Protein AF-U6L9A4-F1 (afdb_monomer_lite)

Sequence (216 aa):
MEVDLAAYLLRTFDSKAKQKQQLRVLLFVNTISYVYRLESLLGFSSSNYGLLVSSDVAARGLDFKKVEKVINFQPPRDAETLIHRCGRTARAGQDGEAVCFVGSWEALRWQTLFAAAEVDFSLCCWPLGFSDFCSFKKKEEMKTLFKLAALVEQEQHQGEKQQRTAALLQRLAAAAEIEVENENPREETQEKEIINKFKNKNKLRQLRQMLATFVP

Secondary structure (DSSP, 8-state):
--HHHHHHHHHHHHHH--SS---EEEEE-TTS-HHHHHHHHHHHHT-TTEEEEE-GGGSSS---TT--EEEESS--SSHHHHHHHHTTSS-TT---EEEE---TTTHHHHHHHHHHTT----------STTTGGG---HHHHHHHHHHHHHHHHHHHHHHHHHHHHHHHHHHHHHTT--------TTHHHHHHHHHHHHHHHHHHHHHHHHHHH--

Structure (mmCIF, N/CA/C/O backbone):
data_AF-U6L9A4-F1
#
_entry.id   AF-U6L9A4-F1
#
loop_
_atom_site.group_PDB
_atom_site.id
_atom_site.type_symbol
_atom_site.label_atom_id
_atom_site.label_alt_id
_atom_site.label_comp_id
_atom_site.label_asym_id
_atom_site.label_entity_id
_atom_site.label_seq_id
_atom_site.pdbx_PDB_ins_code
_atom_site.Cartn_x
_atom_site.Cartn_y
_atom_site.Cartn_z
_atom_site.occupancy
_atom_site.B_iso_or_equiv
_atom_site.auth_seq_id
_atom_site.auth_comp_id
_atom_site.auth_asym_id
_atom_site.auth_atom_id
_atom_site.pdbx_PDB_model_num
ATOM 1 N N . MET A 1 1 ? 8.128 10.216 2.397 1.00 50.22 1 MET A N 1
ATOM 2 C CA . MET A 1 1 ? 6.765 10.485 2.894 1.00 50.22 1 MET A CA 1
ATOM 3 C C . MET A 1 1 ? 6.531 9.500 4.017 1.00 50.22 1 MET A C 1
ATOM 5 O O . MET A 1 1 ? 6.841 8.332 3.808 1.00 50.22 1 MET A O 1
ATOM 9 N N . GLU A 1 2 ? 6.112 9.957 5.196 1.00 65.81 2 GLU A N 1
ATOM 10 C CA . GLU A 1 2 ? 5.704 9.031 6.259 1.00 65.81 2 GLU A CA 1
ATOM 11 C C . GLU A 1 2 ? 4.535 8.186 5.745 1.00 65.81 2 GLU A C 1
ATOM 13 O O . GLU A 1 2 ? 3.646 8.684 5.051 1.00 65.81 2 GLU A O 1
ATOM 18 N N . VAL A 1 3 ? 4.601 6.878 5.982 1.00 66.44 3 VAL A N 1
ATOM 19 C CA . VAL A 1 3 ? 3.625 5.920 5.445 1.00 66.44 3 VAL A CA 1
ATOM 20 C C . VAL A 1 3 ? 2.234 6.185 6.024 1.00 66.44 3 VAL A C 1
ATOM 22 O O . VAL A 1 3 ? 1.226 6.037 5.332 1.00 66.44 3 VAL A O 1
ATOM 25 N N . ASP A 1 4 ? 2.200 6.653 7.265 1.00 63.72 4 ASP A N 1
ATOM 26 C CA . ASP A 1 4 ? 0.998 7.038 7.988 1.00 63.72 4 ASP A CA 1
ATOM 27 C C . ASP A 1 4 ? 0.308 8.246 7.339 1.00 63.72 4 ASP A C 1
ATOM 29 O O . ASP A 1 4 ? -0.900 8.208 7.084 1.00 63.72 4 ASP A O 1
ATOM 33 N N . LEU A 1 5 ? 1.081 9.249 6.912 1.00 65.69 5 LEU A N 1
ATOM 34 C CA . LEU A 1 5 ? 0.572 10.368 6.125 1.00 65.69 5 LEU A CA 1
ATOM 35 C C . LEU A 1 5 ? -0.025 9.919 4.783 1.00 65.69 5 LEU A C 1
ATOM 37 O O . LEU A 1 5 ? -1.095 10.389 4.389 1.00 65.69 5 LEU A O 1
ATOM 41 N N . ALA A 1 6 ? 0.653 9.018 4.068 1.00 68.50 6 ALA A N 1
ATOM 42 C CA . ALA A 1 6 ? 0.143 8.494 2.803 1.00 68.50 6 ALA A CA 1
ATOM 43 C C . ALA A 1 6 ? -1.197 7.772 3.016 1.00 68.50 6 ALA A C 1
ATOM 45 O O . ALA A 1 6 ? -2.161 8.017 2.291 1.00 68.50 6 ALA A O 1
ATOM 46 N N . ALA A 1 7 ? -1.291 6.942 4.057 1.00 66.94 7 ALA A N 1
ATOM 47 C CA . ALA A 1 7 ? -2.531 6.265 4.415 1.00 66.94 7 ALA A CA 1
ATOM 48 C C . ALA A 1 7 ? -3.633 7.241 4.848 1.00 66.94 7 ALA A C 1
ATOM 50 O O . ALA A 1 7 ? -4.794 7.041 4.488 1.00 66.94 7 ALA A O 1
ATOM 51 N N . TYR A 1 8 ? -3.295 8.307 5.578 1.00 67.56 8 TYR A N 1
ATOM 52 C CA . TYR A 1 8 ? -4.243 9.355 5.943 1.00 67.56 8 TYR A CA 1
ATOM 53 C C . TYR A 1 8 ? -4.815 10.047 4.703 1.00 67.56 8 TYR A C 1
ATOM 55 O O . TYR A 1 8 ? -6.036 10.135 4.561 1.00 67.56 8 TYR A O 1
ATOM 63 N N . LEU A 1 9 ? -3.951 10.468 3.774 1.00 67.94 9 LEU A N 1
ATOM 64 C CA . LEU A 1 9 ? -4.378 11.097 2.527 1.00 67.94 9 LEU A CA 1
ATOM 65 C C . LEU A 1 9 ? -5.289 10.160 1.731 1.00 67.94 9 LEU A C 1
ATOM 67 O O . LEU A 1 9 ? -6.394 10.557 1.366 1.00 67.94 9 LEU A O 1
ATOM 71 N N . LEU A 1 10 ? -4.893 8.898 1.553 1.00 71.69 10 LEU A N 1
ATOM 72 C CA . LEU A 1 10 ? -5.689 7.897 0.837 1.00 71.69 10 LEU A CA 1
ATOM 73 C C . LEU A 1 10 ? -7.077 7.691 1.467 1.00 71.69 10 LEU A C 1
ATOM 75 O O . LEU A 1 10 ? -8.071 7.663 0.746 1.00 71.69 10 LEU A O 1
ATOM 79 N N . ARG A 1 11 ? -7.174 7.649 2.804 1.00 68.06 11 ARG A N 1
ATOM 80 C CA . ARG A 1 11 ? -8.466 7.584 3.516 1.00 68.06 11 ARG A CA 1
ATOM 81 C C . ARG A 1 11 ? -9.329 8.823 3.274 1.00 68.06 11 ARG A C 1
ATOM 83 O O . ARG A 1 11 ? -10.546 8.712 3.150 1.00 68.06 11 ARG A O 1
ATOM 90 N N . THR A 1 12 ? -8.722 10.010 3.235 1.00 64.19 12 THR A N 1
ATOM 91 C CA . THR A 1 12 ? -9.466 11.258 3.004 1.00 64.19 12 THR A CA 1
ATOM 92 C C . THR A 1 12 ? -9.941 11.417 1.561 1.00 64.19 12 THR A C 1
ATOM 94 O O . THR A 1 12 ? -11.055 11.896 1.353 1.00 64.19 12 THR A O 1
ATOM 97 N N . PHE A 1 13 ? -9.142 10.985 0.579 1.00 64.12 13 PHE A N 1
ATOM 98 C CA . PHE A 1 13 ? -9.530 10.991 -0.833 1.00 64.12 13 PHE A CA 1
ATOM 99 C C . PHE A 1 13 ? -10.700 10.038 -1.097 1.00 64.12 13 PHE A C 1
ATOM 101 O O . PHE A 1 13 ? -11.661 10.428 -1.758 1.00 64.12 13 PHE A O 1
ATOM 108 N N . ASP A 1 14 ? -10.670 8.840 -0.509 1.00 60.88 14 ASP A N 1
ATOM 109 C CA . ASP A 1 14 ? -11.746 7.850 -0.626 1.00 60.88 14 ASP A CA 1
ATOM 110 C C . ASP A 1 14 ? -13.094 8.385 -0.103 1.00 60.88 14 ASP A C 1
ATOM 112 O O . ASP A 1 14 ? -14.118 8.278 -0.769 1.00 60.88 14 ASP A O 1
ATOM 116 N N . SER A 1 15 ? -13.096 9.097 1.033 1.00 55.28 15 SER A N 1
ATOM 117 C CA . SER A 1 15 ? -14.322 9.698 1.588 1.00 55.28 15 SER A CA 1
ATOM 118 C C . SER A 1 15 ? -14.928 10.811 0.720 1.00 55.28 15 SER A C 1
ATOM 120 O O . SER A 1 15 ? -16.111 11.122 0.882 1.00 55.28 15 SER A O 1
ATOM 122 N N . LYS A 1 16 ? -14.134 11.453 -0.147 1.00 50.25 16 LYS A N 1
ATOM 123 C CA . LYS A 1 16 ? -14.597 12.492 -1.083 1.00 50.25 16 LYS A CA 1
ATOM 124 C C . LYS A 1 16 ? -15.007 11.913 -2.444 1.00 50.25 16 LYS A C 1
ATOM 126 O O . LYS A 1 16 ? -15.769 12.566 -3.161 1.00 50.25 16 LYS A O 1
ATOM 131 N N . ALA A 1 17 ? -14.544 10.713 -2.802 1.00 54.84 17 ALA A N 1
ATOM 132 C CA . ALA A 1 17 ? -14.900 10.043 -4.047 1.00 54.84 17 ALA A CA 1
ATOM 133 C C . ALA A 1 17 ? -16.383 9.624 -4.014 1.00 54.84 17 ALA A C 1
ATOM 135 O O . ALA A 1 17 ? -16.767 8.583 -3.494 1.00 54.84 17 ALA A O 1
ATOM 136 N N . LYS A 1 18 ? -17.255 10.467 -4.578 1.00 47.81 18 LYS A N 1
ATOM 137 C CA . LYS A 1 18 ? -18.723 10.299 -4.602 1.00 47.81 18 LYS A CA 1
ATOM 138 C C . LYS A 1 18 ? -19.233 9.035 -5.325 1.00 47.81 18 LYS A C 1
ATOM 140 O O . LYS A 1 18 ? -20.445 8.834 -5.387 1.00 47.81 18 LYS A O 1
ATOM 145 N N . GLN A 1 19 ? -18.369 8.183 -5.878 1.00 50.91 19 GLN A N 1
ATOM 146 C CA . GLN A 1 19 ? -18.761 6.993 -6.632 1.00 50.91 19 GLN A CA 1
ATOM 147 C C . GLN A 1 19 ? -18.071 5.723 -6.119 1.00 50.91 19 GLN A C 1
ATOM 149 O O . GLN A 1 19 ? -16.886 5.521 -6.323 1.00 50.91 19 GLN A O 1
ATOM 154 N N . LYS A 1 20 ? -18.915 4.857 -5.539 1.00 50.09 20 LYS A N 1
ATOM 155 C CA . LYS A 1 20 ? -18.834 3.390 -5.460 1.00 50.09 20 LYS A CA 1
ATOM 156 C C . LYS A 1 20 ? -17.531 2.792 -4.901 1.00 50.09 20 LYS A C 1
ATOM 158 O O . LYS A 1 20 ? -16.618 2.483 -5.648 1.00 50.09 20 LYS A O 1
ATOM 163 N N . GLN A 1 21 ? -17.645 2.422 -3.620 1.00 56.47 21 GLN A N 1
ATOM 164 C CA . GLN A 1 21 ? -16.845 1.470 -2.827 1.00 56.47 21 GLN A CA 1
ATOM 165 C C . GLN A 1 21 ? -15.793 2.121 -1.934 1.00 56.47 21 GLN A C 1
ATOM 167 O O . GLN A 1 21 ? -14.792 2.642 -2.393 1.00 56.47 21 GLN A O 1
ATOM 172 N N . GLN A 1 22 ? -16.057 2.046 -0.628 1.00 66.69 22 GLN A N 1
ATOM 173 C CA . GLN A 1 22 ? -15.166 2.524 0.419 1.00 66.69 22 GLN A CA 1
ATOM 174 C C . GLN A 1 22 ? -13.914 1.640 0.459 1.00 66.69 22 GLN A C 1
ATOM 176 O O . GLN A 1 22 ? -13.994 0.465 0.834 1.00 66.69 22 GLN A O 1
ATOM 181 N N . LEU A 1 23 ? -12.767 2.191 0.068 1.00 73.12 23 LEU A N 1
ATOM 182 C CA . LEU A 1 23 ? -11.484 1.506 0.143 1.00 73.12 23 LEU A CA 1
ATOM 183 C C . LEU A 1 23 ? -11.064 1.363 1.605 1.00 73.12 23 LEU A C 1
ATOM 185 O O . LEU A 1 23 ? -10.813 2.330 2.331 1.00 73.12 23 LEU A O 1
ATOM 189 N N . ARG A 1 24 ? -10.921 0.118 2.057 1.00 80.94 24 ARG A N 1
ATOM 190 C CA . ARG A 1 24 ? -10.416 -0.163 3.400 1.00 80.94 24 ARG A CA 1
ATOM 191 C C . ARG A 1 24 ? -8.895 -0.017 3.417 1.00 80.94 24 ARG A C 1
ATOM 193 O O . ARG A 1 24 ? -8.177 -0.962 3.097 1.00 80.94 24 ARG A O 1
ATOM 200 N N . VAL A 1 25 ? -8.413 1.163 3.813 1.00 84.44 25 VAL A N 1
ATOM 201 C CA . VAL A 1 25 ? -6.973 1.463 3.914 1.00 84.44 25 VAL A CA 1
ATOM 202 C C . VAL A 1 25 ? -6.379 0.911 5.213 1.00 84.44 25 VAL A C 1
ATOM 204 O O . VAL A 1 25 ? -6.677 1.392 6.315 1.00 84.44 25 VAL A O 1
ATOM 207 N N . LEU A 1 26 ? -5.496 -0.072 5.075 1.00 86.81 26 LEU A N 1
ATOM 208 C CA . LEU A 1 26 ? -4.827 -0.803 6.147 1.00 86.81 26 LEU A CA 1
ATOM 209 C C . LEU A 1 26 ? -3.319 -0.554 6.091 1.00 86.81 26 LEU A C 1
ATOM 211 O O . LEU A 1 26 ? -2.748 -0.340 5.024 1.00 86.81 26 LEU A O 1
ATOM 215 N N . LEU A 1 27 ? -2.677 -0.580 7.256 1.00 86.25 27 LEU A N 1
ATOM 216 C CA . LEU A 1 27 ? -1.259 -0.267 7.412 1.00 86.25 27 LEU A CA 1
ATOM 217 C C . LEU A 1 27 ? -0.480 -1.512 7.838 1.00 86.25 27 LEU A C 1
ATOM 219 O O . LEU A 1 27 ? -0.862 -2.195 8.792 1.00 86.25 27 LEU A O 1
ATOM 223 N N . PHE A 1 28 ? 0.642 -1.765 7.168 1.00 86.31 28 PHE A N 1
ATOM 224 C CA . PHE A 1 28 ? 1.610 -2.793 7.536 1.00 86.31 28 PHE A CA 1
ATOM 225 C C . PHE A 1 28 ? 3.027 -2.218 7.504 1.00 86.31 28 PHE A C 1
ATOM 227 O O . PHE A 1 28 ? 3.752 -2.327 6.517 1.00 86.31 28 PHE A O 1
ATOM 234 N N . VAL A 1 29 ? 3.428 -1.583 8.601 1.00 85.12 29 VAL A N 1
ATOM 235 C CA . VAL A 1 29 ? 4.754 -0.974 8.764 1.00 85.12 29 VAL A CA 1
ATOM 236 C C . VAL A 1 29 ? 5.367 -1.360 10.102 1.00 85.12 29 VAL A C 1
ATOM 238 O O . VAL A 1 29 ? 4.662 -1.745 11.032 1.00 85.12 29 VAL A O 1
ATOM 241 N N . ASN A 1 30 ? 6.694 -1.268 10.203 1.00 82.25 30 ASN A N 1
ATOM 242 C CA . ASN A 1 30 ? 7.425 -1.707 11.396 1.00 82.25 30 ASN A CA 1
ATOM 243 C C . ASN A 1 30 ? 7.177 -0.831 12.637 1.00 82.25 30 ASN A C 1
ATOM 245 O O . ASN A 1 30 ? 7.435 -1.265 13.752 1.00 82.25 30 ASN A O 1
ATOM 249 N N . THR A 1 31 ? 6.685 0.396 12.452 1.00 81.19 31 THR A N 1
ATOM 250 C CA . THR A 1 31 ? 6.318 1.313 13.543 1.00 81.19 31 THR A CA 1
ATOM 251 C C . THR A 1 31 ? 5.076 0.848 14.307 1.00 81.19 31 THR A C 1
ATOM 253 O O . THR A 1 31 ? 4.834 1.296 15.426 1.00 81.19 31 THR A O 1
ATOM 256 N N . ILE A 1 32 ? 4.298 -0.068 13.727 1.00 80.75 32 ILE A N 1
ATOM 257 C CA . ILE A 1 32 ? 3.046 -0.562 14.289 1.00 80.75 32 ILE A CA 1
ATOM 258 C C . ILE A 1 32 ? 3.264 -1.910 14.992 1.00 80.75 32 ILE A C 1
ATOM 260 O O . ILE A 1 32 ? 4.060 -2.750 14.563 1.00 80.75 32 ILE A O 1
ATOM 264 N N . SER A 1 33 ? 2.524 -2.133 16.085 1.00 83.38 33 SER A N 1
ATOM 265 C CA . SER A 1 33 ? 2.613 -3.362 16.877 1.00 83.38 33 SER A CA 1
ATOM 266 C C . SER A 1 33 ? 2.326 -4.611 16.040 1.00 83.38 33 SER A C 1
ATOM 268 O O . SER A 1 33 ? 1.555 -4.594 15.079 1.00 83.38 33 SER A O 1
ATOM 270 N N . TYR A 1 34 ? 2.945 -5.731 16.418 1.00 82.31 34 TYR A N 1
ATOM 271 C CA . TYR A 1 34 ? 2.765 -7.004 15.718 1.00 82.31 34 TYR A CA 1
ATOM 272 C C . TYR A 1 34 ? 1.296 -7.452 15.673 1.00 82.31 34 TYR A C 1
ATOM 274 O O . TYR A 1 34 ? 0.818 -7.851 14.617 1.00 82.31 34 TYR A O 1
ATOM 282 N N . VAL A 1 35 ? 0.565 -7.305 16.784 1.00 85.19 35 VAL A N 1
ATOM 283 C CA . VAL A 1 35 ? -0.865 -7.652 16.866 1.00 85.19 35 VAL A CA 1
ATOM 284 C C . VAL A 1 35 ? -1.676 -6.868 15.834 1.00 85.19 35 VAL A C 1
ATOM 286 O O . VAL A 1 35 ? -2.417 -7.459 15.057 1.00 85.19 35 VAL A O 1
ATOM 289 N N . TYR A 1 36 ? -1.465 -5.554 15.743 1.00 84.56 36 TYR A N 1
ATOM 290 C CA . TYR A 1 36 ? -2.184 -4.726 14.779 1.00 84.56 36 TYR A CA 1
ATOM 291 C C . TYR A 1 36 ? -1.762 -5.024 13.333 1.00 84.56 36 TYR A C 1
ATOM 293 O O . TYR A 1 36 ? -2.587 -5.003 12.425 1.00 84.56 36 TYR A O 1
ATOM 301 N N . ARG A 1 37 ? -0.488 -5.365 13.094 1.00 86.81 37 ARG A N 1
ATOM 302 C CA . ARG A 1 37 ? -0.036 -5.842 11.778 1.00 86.81 37 ARG A CA 1
ATOM 303 C C . ARG A 1 37 ? -0.771 -7.112 11.346 1.00 86.81 37 ARG A C 1
ATOM 305 O O . ARG A 1 37 ? -1.158 -7.208 10.184 1.00 86.81 37 ARG A O 1
ATOM 312 N N . LEU A 1 38 ? -0.988 -8.061 12.258 1.00 86.88 38 LEU A N 1
ATOM 313 C CA . LEU A 1 38 ? -1.775 -9.265 11.978 1.00 86.88 38 LEU A CA 1
ATOM 314 C C . LEU A 1 38 ? -3.244 -8.933 11.694 1.00 86.88 38 LEU A C 1
ATOM 316 O O . LEU A 1 38 ? -3.796 -9.432 10.716 1.00 86.88 38 LEU A O 1
ATOM 320 N N . GLU A 1 39 ? -3.858 -8.053 12.488 1.00 87.25 39 GLU A N 1
ATOM 321 C CA . GLU A 1 39 ? -5.228 -7.582 12.244 1.00 87.25 39 GLU A CA 1
ATOM 322 C C . GLU A 1 39 ? -5.368 -6.912 10.871 1.00 87.25 39 GLU A C 1
ATOM 324 O O . GLU A 1 39 ? -6.321 -7.198 10.145 1.00 87.25 39 GLU A O 1
ATOM 329 N N .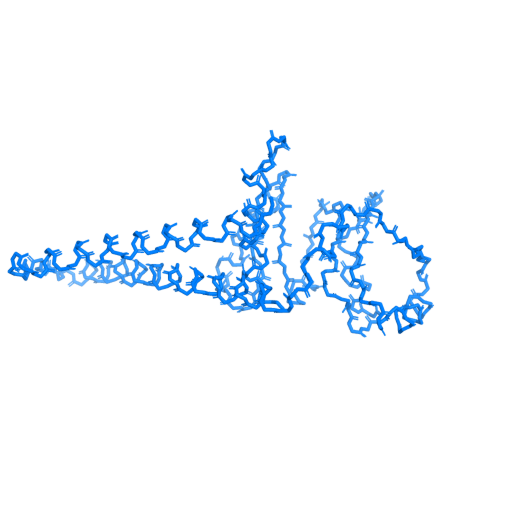 SER A 1 40 ? -4.400 -6.082 10.469 1.00 88.06 40 SER A N 1
ATOM 330 C CA . SER A 1 40 ? -4.348 -5.484 9.131 1.00 88.06 40 SER A CA 1
ATOM 331 C C . SER A 1 40 ? -4.258 -6.540 8.028 1.00 88.06 40 SER A C 1
ATOM 333 O O . SER A 1 40 ? -4.955 -6.426 7.024 1.00 88.06 40 SER A O 1
ATOM 335 N N . LEU A 1 41 ? -3.439 -7.584 8.192 1.00 87.75 41 LEU A N 1
ATOM 336 C CA . LEU A 1 41 ? -3.332 -8.654 7.192 1.00 87.75 41 LEU A CA 1
ATOM 337 C C . LEU A 1 41 ? -4.634 -9.449 7.059 1.00 87.75 41 LEU A C 1
ATOM 339 O O . LEU A 1 41 ? -5.100 -9.687 5.944 1.00 87.75 41 LEU A O 1
ATOM 343 N N . LEU A 1 42 ? -5.245 -9.823 8.184 1.00 87.56 42 LEU A N 1
ATOM 344 C CA . LEU A 1 42 ? -6.532 -10.522 8.204 1.00 87.56 42 LEU A CA 1
ATOM 345 C C . LEU A 1 42 ? -7.649 -9.647 7.620 1.00 87.56 42 LEU A C 1
ATOM 347 O O . LEU A 1 42 ? -8.465 -10.110 6.820 1.00 87.56 42 LEU A O 1
ATOM 351 N N . GLY A 1 43 ? -7.655 -8.362 7.973 1.00 87.25 43 GLY A N 1
ATOM 352 C CA . GLY A 1 43 ? -8.592 -7.373 7.455 1.00 87.25 43 GLY A CA 1
ATOM 353 C C . GLY A 1 43 ? -8.439 -7.129 5.956 1.00 87.25 43 GLY A C 1
ATOM 354 O O . GLY A 1 43 ? -9.438 -6.877 5.289 1.00 87.25 43 GLY A O 1
ATOM 355 N N . PHE A 1 44 ? -7.220 -7.227 5.420 1.00 88.00 44 PHE A N 1
ATOM 356 C CA . PHE A 1 44 ? -6.952 -7.101 3.990 1.00 88.00 44 PHE A CA 1
ATOM 357 C C . PHE A 1 44 ? -7.389 -8.358 3.234 1.00 88.00 44 PHE A C 1
ATOM 359 O O . PHE A 1 44 ? -8.115 -8.253 2.254 1.00 88.00 44 PHE A O 1
ATOM 366 N N . SER A 1 45 ? -7.032 -9.542 3.739 1.00 84.69 45 SER A N 1
ATOM 367 C CA . SER A 1 45 ? -7.383 -10.833 3.127 1.00 84.69 45 SER A CA 1
ATOM 368 C C . SER A 1 45 ? -8.898 -11.081 3.058 1.00 84.69 45 SER A C 1
ATOM 370 O O . SER A 1 45 ? -9.391 -11.708 2.123 1.00 84.69 45 SER A O 1
ATOM 372 N N . SER A 1 46 ? -9.650 -10.564 4.036 1.00 85.19 46 SER A N 1
ATOM 373 C CA . SER A 1 46 ? -11.119 -10.651 4.083 1.00 85.19 46 SER A CA 1
ATOM 374 C C . SER A 1 46 ? -11.843 -9.527 3.333 1.00 85.19 46 SER A C 1
ATOM 376 O O . SER A 1 46 ? -13.061 -9.593 3.173 1.00 85.19 46 SER A O 1
ATOM 378 N N . SER A 1 47 ? -11.132 -8.489 2.886 1.00 82.69 47 SER A N 1
ATOM 379 C CA . SER A 1 47 ? -11.735 -7.337 2.216 1.00 82.69 47 SER A CA 1
ATOM 380 C C . SER A 1 47 ? -11.790 -7.541 0.705 1.00 82.69 47 SER A C 1
ATOM 382 O O . SER A 1 47 ? -10.780 -7.848 0.080 1.00 82.69 47 SER A O 1
ATOM 384 N N . ASN A 1 48 ? -12.951 -7.278 0.101 1.00 77.56 48 ASN A N 1
ATOM 385 C CA . ASN A 1 48 ? -13.083 -7.237 -1.360 1.00 77.56 48 ASN A CA 1
ATOM 386 C C . ASN A 1 48 ? -12.452 -5.970 -1.968 1.00 77.56 48 ASN A C 1
ATOM 388 O O . ASN A 1 48 ? -12.000 -6.004 -3.105 1.00 77.56 48 ASN A O 1
ATOM 392 N N . TYR A 1 49 ? -12.397 -4.872 -1.202 1.00 79.88 49 TYR A N 1
ATOM 393 C CA . TYR A 1 49 ? -11.843 -3.572 -1.611 1.00 79.88 49 TYR A CA 1
ATOM 394 C C . TYR A 1 49 ? -10.853 -3.073 -0.556 1.00 79.88 49 TYR A C 1
ATOM 396 O O . TYR A 1 49 ? -11.078 -2.092 0.153 1.00 79.88 49 TYR A O 1
ATOM 404 N N . GLY A 1 50 ? -9.787 -3.846 -0.347 1.00 85.25 50 GLY A N 1
ATOM 405 C CA . GLY A 1 50 ? -8.714 -3.511 0.586 1.00 85.25 50 GLY A CA 1
ATOM 406 C C . GLY A 1 50 ? -7.576 -2.765 -0.104 1.00 85.25 50 GLY A C 1
ATOM 407 O O . GLY A 1 50 ? -7.171 -3.133 -1.200 1.00 85.25 50 GLY A O 1
ATOM 408 N N . LEU A 1 51 ? -7.012 -1.764 0.571 1.00 86.88 51 LEU A N 1
ATOM 409 C CA . LEU A 1 51 ? -5.742 -1.147 0.196 1.00 86.88 51 LEU A CA 1
ATOM 410 C C . LEU A 1 51 ? -4.751 -1.357 1.338 1.00 86.88 51 LEU A C 1
ATOM 412 O O . LEU A 1 51 ? -4.917 -0.782 2.412 1.00 86.88 51 LEU A O 1
ATOM 416 N N . LEU A 1 52 ? -3.727 -2.180 1.119 1.00 87.81 52 LEU A N 1
ATOM 417 C CA . LEU A 1 52 ? -2.671 -2.405 2.101 1.00 87.81 52 LEU A CA 1
ATOM 418 C C . LEU A 1 52 ? -1.465 -1.531 1.771 1.00 87.81 52 LEU A C 1
ATOM 420 O O . LEU A 1 52 ? -0.796 -1.736 0.761 1.00 87.81 52 LEU A O 1
ATOM 424 N N . VAL A 1 53 ? -1.167 -0.575 2.643 1.00 87.88 53 VAL A N 1
ATOM 425 C CA . VAL A 1 53 ? 0.035 0.250 2.533 1.00 87.88 53 VAL A CA 1
ATOM 426 C C . VAL A 1 53 ? 1.132 -0.382 3.379 1.00 87.88 53 VAL A C 1
ATOM 428 O O . VAL A 1 53 ? 0.946 -0.624 4.574 1.00 87.88 53 VAL A O 1
ATOM 431 N N . SER A 1 54 ? 2.282 -0.661 2.767 1.00 85.56 54 SER A N 1
ATOM 432 C CA . SER A 1 54 ? 3.372 -1.357 3.442 1.00 85.56 54 SER A CA 1
ATOM 433 C C . SER A 1 54 ? 4.762 -0.878 3.034 1.00 85.56 54 SER A C 1
ATOM 435 O O . SER A 1 54 ? 4.949 -0.309 1.961 1.00 85.56 54 SER A O 1
ATOM 437 N N . SER A 1 55 ? 5.738 -1.115 3.914 1.00 84.12 55 SER A N 1
ATOM 438 C CA . SER A 1 55 ? 7.167 -1.022 3.614 1.00 84.12 55 SER A CA 1
ATOM 439 C C . SER A 1 55 ? 7.739 -2.391 3.220 1.00 84.12 55 SER A C 1
ATOM 441 O O . SER A 1 55 ? 7.037 -3.403 3.226 1.00 84.12 55 SER A O 1
ATOM 443 N N . ASP A 1 56 ? 9.042 -2.460 2.934 1.00 75.38 56 ASP A N 1
ATOM 444 C CA . ASP A 1 56 ? 9.734 -3.698 2.530 1.00 75.38 56 ASP A CA 1
ATOM 445 C C . ASP A 1 56 ? 9.611 -4.867 3.528 1.00 75.38 56 ASP A C 1
ATOM 447 O O . ASP A 1 56 ? 9.920 -6.009 3.197 1.00 75.38 56 ASP A O 1
ATOM 451 N N . VAL A 1 57 ? 9.096 -4.613 4.734 1.00 70.88 57 VAL A N 1
ATOM 452 C CA . VAL A 1 57 ? 8.796 -5.637 5.742 1.00 70.88 57 VAL A CA 1
ATOM 453 C C . VAL A 1 57 ? 7.700 -6.607 5.279 1.00 70.88 57 VAL A C 1
ATOM 455 O O . VAL A 1 57 ? 7.737 -7.769 5.672 1.00 70.88 57 VAL A O 1
ATOM 458 N N . ALA A 1 58 ? 6.750 -6.189 4.432 1.00 65.69 58 ALA A N 1
ATOM 459 C CA . ALA A 1 58 ? 5.758 -7.113 3.863 1.00 65.69 58 ALA A CA 1
ATOM 460 C C . ALA A 1 58 ? 6.255 -7.883 2.634 1.00 65.69 58 ALA A C 1
ATOM 462 O O . ALA A 1 58 ? 5.564 -8.779 2.149 1.00 65.69 58 ALA A O 1
ATOM 463 N N . ALA A 1 59 ? 7.429 -7.541 2.097 1.00 58.75 59 ALA A N 1
ATOM 464 C CA . ALA A 1 59 ? 7.855 -8.012 0.782 1.00 58.75 59 ALA A CA 1
ATOM 465 C C . ALA A 1 59 ? 8.270 -9.492 0.755 1.00 58.75 59 ALA A C 1
ATOM 467 O O . ALA A 1 59 ? 8.507 -10.031 -0.325 1.00 58.75 59 ALA A O 1
ATOM 468 N N . ARG A 1 60 ? 8.369 -10.171 1.907 1.00 68.44 60 ARG A N 1
ATOM 469 C CA . ARG A 1 60 ? 8.815 -11.569 1.995 1.00 68.44 60 ARG A CA 1
ATOM 470 C C . ARG A 1 60 ? 7.898 -12.386 2.909 1.00 68.44 60 ARG A C 1
ATOM 472 O O . ARG A 1 60 ? 7.536 -11.949 3.992 1.00 68.44 60 ARG A O 1
ATOM 479 N N . GLY A 1 61 ? 7.513 -13.578 2.451 1.00 65.94 61 GLY A N 1
ATOM 480 C CA . GLY A 1 61 ? 6.752 -14.558 3.241 1.00 65.94 61 GLY A CA 1
ATOM 481 C C . GLY A 1 61 ? 5.239 -14.333 3.364 1.00 65.94 61 GLY A C 1
ATOM 482 O O . GLY A 1 61 ? 4.546 -15.239 3.811 1.00 65.94 61 GLY A O 1
ATOM 483 N N . LEU A 1 62 ? 4.704 -13.184 2.939 1.00 74.50 62 LEU A N 1
ATOM 484 C CA . LEU A 1 62 ? 3.260 -12.929 2.946 1.00 74.50 62 LEU A CA 1
ATOM 485 C C . LEU A 1 62 ? 2.645 -13.253 1.583 1.00 74.50 62 LEU A C 1
ATOM 487 O O . LEU A 1 62 ? 2.947 -12.597 0.584 1.00 74.50 62 LEU A O 1
ATOM 491 N N . ASP A 1 63 ? 1.811 -14.286 1.538 1.00 74.19 63 ASP A N 1
ATOM 492 C CA . ASP A 1 63 ? 1.063 -14.668 0.343 1.00 74.19 63 ASP A CA 1
ATOM 493 C C . ASP A 1 63 ? -0.355 -14.090 0.387 1.00 74.19 63 ASP A C 1
ATOM 495 O O . ASP A 1 63 ? -1.115 -14.331 1.327 1.00 74.19 63 ASP A O 1
ATOM 499 N N . PHE A 1 64 ? -0.707 -13.330 -0.646 1.00 77.50 64 PHE A N 1
ATOM 500 C CA . PHE A 1 64 ? -2.027 -12.748 -0.816 1.00 77.50 64 PHE A CA 1
ATOM 501 C C . PHE A 1 64 ? -2.656 -13.356 -2.069 1.00 77.50 64 PHE A C 1
ATOM 503 O O . PHE A 1 64 ? -2.186 -13.130 -3.180 1.00 77.50 64 PHE A O 1
ATOM 510 N N . LYS A 1 65 ? -3.739 -14.120 -1.903 1.00 70.12 65 LYS A N 1
ATOM 511 C CA . LYS A 1 65 ? -4.339 -14.893 -3.006 1.00 70.12 65 LYS A CA 1
ATOM 512 C C . LYS A 1 65 ? -5.014 -14.046 -4.095 1.00 70.12 65 LYS A C 1
ATOM 514 O O . LYS A 1 65 ? -5.302 -14.577 -5.157 1.00 70.12 65 LYS A O 1
ATOM 519 N N . LYS A 1 66 ? -5.333 -12.777 -3.819 1.00 74.31 66 LYS A N 1
ATOM 520 C CA . LYS A 1 66 ? -6.177 -11.919 -4.674 1.00 74.31 66 LYS A CA 1
ATOM 521 C C . LYS A 1 66 ? -5.650 -10.483 -4.770 1.00 74.31 66 LYS A C 1
ATOM 523 O O . LYS A 1 66 ? -6.389 -9.535 -4.524 1.00 74.31 66 LYS A O 1
ATOM 528 N N . VAL A 1 67 ? -4.361 -10.301 -5.045 1.00 86.12 67 VAL A N 1
ATOM 529 C CA . VAL A 1 67 ? -3.834 -8.958 -5.335 1.00 86.12 67 VAL A CA 1
ATOM 530 C C . VAL A 1 67 ? -3.886 -8.756 -6.836 1.00 86.12 67 VAL A C 1
ATOM 532 O O . VAL A 1 67 ? -3.156 -9.418 -7.558 1.00 86.12 67 VAL A O 1
ATOM 535 N N . GLU A 1 68 ? -4.754 -7.854 -7.284 1.00 85.19 68 GLU A N 1
ATOM 536 C CA . GLU A 1 68 ? -4.880 -7.484 -8.698 1.00 85.19 68 GLU A CA 1
ATOM 537 C C . GLU A 1 68 ? -3.781 -6.493 -9.101 1.00 85.19 68 GLU A C 1
ATOM 539 O O . GLU A 1 68 ? -3.129 -6.640 -10.134 1.00 85.19 68 GLU A O 1
ATOM 544 N N . LYS A 1 69 ? -3.527 -5.493 -8.246 1.00 87.38 69 LYS A N 1
ATOM 545 C CA . LYS A 1 69 ? -2.627 -4.381 -8.562 1.00 87.38 69 LYS A CA 1
ATOM 546 C C . LYS A 1 69 ? -1.602 -4.143 -7.465 1.00 87.38 69 LYS A C 1
ATOM 548 O O . LYS A 1 69 ? -1.941 -4.094 -6.283 1.00 87.38 69 LYS A O 1
ATOM 553 N N . VAL A 1 70 ? -0.350 -3.943 -7.866 1.00 88.69 70 VAL A N 1
ATOM 554 C CA . VAL A 1 70 ? 0.749 -3.528 -6.986 1.00 88.69 70 VAL A CA 1
ATOM 555 C C . VAL A 1 70 ? 1.195 -2.130 -7.383 1.00 88.69 70 VAL A C 1
ATOM 557 O O . VAL A 1 70 ? 1.537 -1.885 -8.535 1.00 88.69 70 VAL A O 1
ATOM 560 N N . ILE A 1 71 ? 1.222 -1.208 -6.422 1.00 88.19 71 ILE A N 1
ATOM 561 C CA . ILE A 1 71 ? 1.647 0.174 -6.656 1.00 88.19 71 ILE A CA 1
ATOM 562 C C . ILE A 1 71 ? 2.933 0.442 -5.877 1.00 88.19 71 ILE A C 1
ATOM 564 O O . ILE A 1 71 ? 2.939 0.532 -4.650 1.00 88.19 71 ILE A O 1
ATOM 568 N N . ASN A 1 72 ? 4.031 0.617 -6.604 1.00 87.19 72 ASN A N 1
ATOM 569 C CA . ASN A 1 72 ? 5.300 1.074 -6.064 1.00 87.19 72 ASN A CA 1
ATOM 570 C C . ASN A 1 72 ? 5.288 2.603 -5.996 1.00 87.19 72 ASN A C 1
ATOM 572 O O . ASN A 1 72 ? 5.600 3.289 -6.969 1.00 87.19 72 ASN A O 1
ATOM 576 N N . PHE A 1 73 ? 4.918 3.139 -4.829 1.00 84.75 73 PHE A N 1
ATOM 577 C CA . PHE A 1 73 ? 4.955 4.584 -4.590 1.00 84.75 73 PHE A CA 1
ATOM 578 C C . PHE A 1 73 ? 6.380 5.142 -4.644 1.00 84.75 73 PHE A C 1
ATOM 580 O O . PHE A 1 73 ? 6.615 6.224 -5.172 1.00 84.75 73 PHE A O 1
ATOM 587 N N . GLN A 1 74 ? 7.329 4.389 -4.085 1.00 80.56 74 GLN A N 1
ATOM 588 C CA . GLN A 1 74 ? 8.748 4.656 -4.248 1.00 80.56 74 GLN A CA 1
ATOM 589 C C . GLN A 1 74 ? 9.380 3.563 -5.103 1.00 80.56 74 GLN A C 1
ATOM 591 O O . GLN A 1 74 ? 9.156 2.373 -4.825 1.00 80.56 74 GLN A O 1
ATOM 596 N N . PRO A 1 75 ? 10.205 3.955 -6.079 1.00 81.69 75 PRO A N 1
ATOM 597 C CA . PRO A 1 75 ? 10.909 3.002 -6.904 1.00 81.69 75 PRO A CA 1
ATOM 598 C C . PRO A 1 75 ? 11.809 2.061 -6.059 1.00 81.69 75 PRO A C 1
ATOM 600 O O . PRO A 1 75 ? 12.521 2.547 -5.173 1.00 81.69 75 PRO A O 1
ATOM 603 N N . PRO A 1 76 ? 11.779 0.724 -6.258 1.00 84.44 76 PRO A N 1
ATOM 604 C CA . PRO A 1 76 ? 12.633 -0.224 -5.519 1.00 84.44 76 PRO A CA 1
ATOM 605 C C . PRO A 1 76 ? 14.149 -0.011 -5.738 1.00 84.44 76 PRO A C 1
ATOM 607 O O . PRO A 1 76 ? 14.586 0.447 -6.769 1.00 84.44 76 PRO A O 1
ATOM 610 N N . ARG A 1 77 ? 15.041 -0.332 -4.799 1.00 84.12 77 ARG A N 1
ATOM 611 C CA . ARG A 1 77 ? 16.467 0.039 -5.003 1.00 84.12 77 ARG A CA 1
ATOM 612 C C . ARG A 1 77 ? 17.184 -0.784 -6.078 1.00 84.12 77 ARG A C 1
ATOM 614 O O . ARG A 1 77 ? 18.033 -0.232 -6.783 1.00 84.12 77 ARG A O 1
ATOM 621 N N . ASP A 1 78 ? 16.780 -2.049 -6.199 1.00 86.38 78 ASP A N 1
ATOM 622 C CA . ASP A 1 78 ? 17.438 -3.093 -6.983 1.00 86.38 78 ASP A CA 1
ATOM 623 C C . ASP A 1 78 ? 16.405 -4.003 -7.677 1.00 86.38 78 ASP A C 1
ATOM 625 O O . ASP A 1 78 ? 15.251 -4.099 -7.237 1.00 86.38 78 ASP A O 1
ATOM 629 N N . ALA A 1 79 ? 16.834 -4.716 -8.725 1.00 84.69 79 ALA A N 1
ATOM 630 C CA . ALA A 1 79 ? 15.992 -5.619 -9.521 1.00 84.69 79 ALA A CA 1
ATOM 631 C C . ALA A 1 79 ? 15.358 -6.749 -8.692 1.00 84.69 79 ALA A C 1
ATOM 633 O O . ALA A 1 79 ? 14.173 -7.036 -8.838 1.00 84.69 79 ALA A O 1
ATOM 634 N N . GLU A 1 80 ? 16.097 -7.333 -7.745 1.00 84.81 80 GLU A N 1
ATOM 635 C CA . GLU A 1 80 ? 15.565 -8.379 -6.861 1.00 84.81 80 GLU A CA 1
ATOM 636 C C . GLU A 1 80 ? 14.369 -7.868 -6.035 1.00 84.81 80 GLU A C 1
ATOM 638 O O . GLU A 1 80 ? 13.349 -8.542 -5.886 1.00 84.81 80 GLU A O 1
ATOM 643 N N . THR A 1 81 ? 14.461 -6.636 -5.524 1.00 86.19 81 THR A N 1
ATOM 644 C CA . THR A 1 81 ? 13.371 -6.025 -4.750 1.00 86.19 81 THR A CA 1
ATOM 645 C C . THR A 1 81 ? 12.169 -5.728 -5.643 1.00 86.19 81 THR A C 1
ATOM 647 O O . THR A 1 81 ? 11.033 -5.942 -5.221 1.00 86.19 81 THR A O 1
ATOM 650 N N . LEU A 1 82 ? 12.401 -5.274 -6.880 1.00 85.38 82 LEU A N 1
ATOM 651 C CA . LEU A 1 82 ? 11.341 -5.077 -7.868 1.00 85.38 82 LEU A CA 1
ATOM 652 C C . LEU A 1 82 ? 10.571 -6.381 -8.110 1.00 85.38 82 LEU A C 1
ATOM 654 O O . LEU A 1 82 ? 9.351 -6.398 -7.962 1.00 85.38 82 LEU A O 1
ATOM 658 N N . ILE A 1 83 ? 11.279 -7.476 -8.395 1.00 85.44 83 ILE A N 1
ATOM 659 C CA . ILE A 1 83 ? 10.680 -8.793 -8.643 1.00 85.44 83 ILE A CA 1
ATOM 660 C C . ILE A 1 83 ? 9.882 -9.260 -7.419 1.00 85.44 83 ILE A C 1
ATOM 662 O O . ILE A 1 83 ? 8.736 -9.685 -7.547 1.00 85.44 83 ILE A O 1
ATOM 666 N N . HIS A 1 84 ? 10.426 -9.115 -6.207 1.00 85.44 84 HIS A N 1
ATOM 667 C CA . HIS A 1 84 ? 9.730 -9.515 -4.980 1.00 85.44 84 HIS A CA 1
ATOM 668 C C . HIS A 1 84 ? 8.468 -8.699 -4.668 1.00 85.44 84 HIS A C 1
ATOM 670 O O . HIS A 1 84 ? 7.518 -9.246 -4.088 1.00 85.44 84 HIS A O 1
ATOM 676 N N . ARG A 1 85 ? 8.452 -7.408 -5.026 1.00 85.88 85 ARG A N 1
ATOM 677 C CA . ARG A 1 85 ? 7.286 -6.528 -4.863 1.00 85.88 85 ARG A CA 1
ATOM 678 C C . ARG A 1 85 ? 6.231 -6.800 -5.935 1.00 85.88 85 ARG A C 1
ATOM 680 O O . ARG A 1 85 ? 5.067 -6.988 -5.595 1.00 85.88 85 ARG A O 1
ATOM 687 N N . CYS A 1 86 ? 6.627 -6.874 -7.204 1.00 85.31 86 CYS A N 1
ATOM 688 C CA . CYS A 1 86 ? 5.711 -7.130 -8.317 1.00 85.31 86 CYS A CA 1
ATOM 689 C C . CYS A 1 86 ? 5.160 -8.563 -8.293 1.00 85.31 86 CYS A C 1
ATOM 691 O O . CYS A 1 86 ? 3.984 -8.766 -8.566 1.00 85.31 86 CYS A O 1
ATOM 693 N N . GLY A 1 87 ? 5.940 -9.542 -7.824 1.00 83.56 87 GLY A N 1
ATOM 694 C CA . GLY A 1 87 ? 5.516 -10.939 -7.656 1.00 83.56 87 GLY A CA 1
ATOM 695 C C . GLY A 1 87 ? 4.450 -11.179 -6.574 1.00 83.56 87 GLY A C 1
ATOM 696 O O . GLY A 1 87 ? 4.239 -12.325 -6.161 1.00 83.56 87 GLY A O 1
ATOM 697 N N . ARG A 1 88 ? 3.813 -10.116 -6.061 1.00 83.75 88 ARG A N 1
ATOM 698 C CA . ARG A 1 88 ? 2.615 -10.179 -5.209 1.00 83.75 88 ARG A CA 1
ATOM 699 C C . ARG A 1 88 ? 1.324 -10.224 -6.021 1.00 83.75 88 ARG A C 1
ATOM 701 O O . ARG A 1 88 ? 0.343 -10.731 -5.492 1.00 83.75 88 ARG A O 1
ATOM 708 N N . THR A 1 89 ? 1.335 -9.729 -7.258 1.00 86.94 89 THR A N 1
ATOM 709 C CA . THR A 1 89 ? 0.220 -9.865 -8.205 1.00 86.94 89 THR A CA 1
ATOM 710 C C . THR A 1 89 ? 0.469 -11.026 -9.177 1.00 86.94 89 THR A C 1
ATOM 712 O O . THR A 1 89 ? 1.493 -11.705 -9.077 1.00 86.94 89 THR A O 1
ATOM 715 N N . ALA A 1 90 ? -0.482 -11.278 -10.077 1.00 82.44 90 ALA A N 1
ATOM 716 C CA . ALA A 1 90 ? -0.410 -12.268 -11.151 1.00 82.44 90 ALA A CA 1
ATOM 717 C C . ALA A 1 90 ? -0.071 -13.705 -10.686 1.00 82.44 90 ALA A C 1
ATOM 719 O O . ALA A 1 90 ? 0.696 -14.438 -11.314 1.00 82.44 90 ALA A O 1
ATOM 720 N N . ARG A 1 91 ? -0.603 -14.116 -9.526 1.00 78.31 91 ARG A N 1
ATOM 721 C CA . ARG A 1 91 ? -0.380 -15.457 -8.956 1.00 78.31 91 ARG A CA 1
ATOM 722 C C . ARG A 1 91 ? -1.426 -16.453 -9.448 1.00 78.31 91 ARG A C 1
ATOM 724 O O . ARG A 1 91 ? -2.559 -16.088 -9.735 1.00 78.31 91 ARG A O 1
ATOM 731 N N . ALA A 1 92 ? -1.049 -17.733 -9.497 1.00 78.12 92 ALA A N 1
ATOM 732 C CA . ALA A 1 92 ? -1.932 -18.843 -9.876 1.00 78.12 92 ALA A CA 1
ATOM 733 C C . ALA A 1 92 ? -2.615 -18.678 -11.253 1.00 78.12 92 ALA A C 1
ATOM 735 O O . ALA A 1 92 ? -3.762 -19.081 -11.430 1.00 78.12 92 ALA A O 1
ATOM 736 N N . GLY A 1 93 ? -1.906 -18.086 -12.222 1.00 77.31 93 GLY A N 1
ATOM 737 C CA . GLY A 1 93 ? -2.405 -17.886 -13.588 1.00 77.31 93 GLY A CA 1
ATOM 738 C C . GLY A 1 93 ? -3.433 -16.760 -13.730 1.00 77.31 93 GLY A C 1
ATOM 739 O O . GLY A 1 93 ? -4.104 -16.691 -14.753 1.00 77.31 93 GLY A O 1
ATOM 740 N N . GLN A 1 94 ? -3.587 -15.913 -12.711 1.00 81.88 94 GLN A N 1
ATOM 741 C CA . GLN A 1 94 ? -4.375 -14.686 -12.812 1.00 81.88 94 GLN A CA 1
ATOM 742 C C . GLN A 1 94 ? -3.542 -13.578 -13.458 1.00 81.88 94 GLN A C 1
ATOM 744 O O . GLN A 1 94 ? -2.325 -13.539 -13.274 1.00 81.88 94 GLN A O 1
ATOM 749 N N . ASP A 1 95 ? -4.207 -12.658 -14.152 1.00 83.19 95 ASP A N 1
ATOM 750 C CA . ASP A 1 95 ? -3.576 -11.427 -14.619 1.00 83.19 95 ASP A CA 1
ATOM 751 C C . ASP A 1 95 ? -3.309 -10.478 -13.448 1.00 83.19 95 ASP A C 1
ATOM 753 O O . ASP A 1 95 ? -3.965 -10.524 -12.401 1.00 83.19 95 ASP A O 1
ATOM 757 N N . GLY A 1 96 ? -2.320 -9.608 -13.621 1.00 84.25 96 GLY A N 1
ATOM 758 C CA . GLY A 1 96 ? -1.919 -8.670 -12.592 1.00 84.25 96 GLY A CA 1
ATOM 759 C C . GLY A 1 96 ? -1.157 -7.486 -13.151 1.00 84.25 96 GLY A C 1
ATOM 760 O O . GLY A 1 96 ? -0.372 -7.626 -14.084 1.00 84.25 96 GLY A O 1
ATOM 761 N N . GLU A 1 97 ? -1.366 -6.317 -12.553 1.00 85.75 97 GLU A N 1
ATOM 762 C CA . GLU A 1 97 ? -0.704 -5.082 -12.972 1.00 85.75 97 GLU A CA 1
ATOM 763 C C . GLU A 1 97 ? 0.223 -4.561 -11.872 1.00 85.75 97 GLU A C 1
ATOM 765 O O . GLU A 1 97 ? -0.129 -4.522 -10.689 1.00 85.75 97 GLU A O 1
ATOM 770 N N . ALA A 1 98 ? 1.414 -4.111 -12.260 1.00 86.00 98 ALA A N 1
ATOM 771 C CA . ALA A 1 98 ? 2.336 -3.424 -11.368 1.00 86.00 98 ALA A CA 1
ATOM 772 C C . ALA A 1 98 ? 2.645 -2.028 -11.915 1.00 86.00 98 ALA A C 1
ATOM 774 O O . ALA A 1 98 ? 3.117 -1.878 -13.039 1.00 86.00 98 ALA A O 1
ATOM 775 N N . VAL A 1 99 ? 2.395 -1.002 -11.105 1.00 86.19 99 VAL A N 1
ATOM 776 C CA . VAL A 1 99 ? 2.617 0.402 -11.464 1.00 86.19 99 VAL A CA 1
ATOM 777 C C . VAL A 1 99 ? 3.704 0.975 -10.569 1.00 86.19 99 VAL A C 1
ATOM 779 O O . VAL A 1 99 ? 3.661 0.813 -9.351 1.00 86.19 99 VAL A O 1
ATOM 782 N N . CYS A 1 100 ? 4.680 1.666 -11.155 1.00 83.81 100 CYS A N 1
ATOM 783 C CA . CYS A 1 100 ? 5.740 2.338 -10.412 1.00 83.81 100 CYS A CA 1
ATOM 784 C C . CYS A 1 100 ? 5.725 3.836 -10.688 1.00 83.81 100 CYS A C 1
ATOM 786 O O . CYS A 1 100 ? 5.760 4.261 -11.841 1.00 83.81 100 CYS A O 1
ATOM 788 N N . PHE A 1 101 ? 5.730 4.636 -9.624 1.00 83.56 101 PHE A N 1
ATOM 789 C CA . PHE A 1 101 ? 5.969 6.067 -9.736 1.00 83.56 101 PHE A CA 1
ATOM 790 C C . PHE A 1 101 ? 7.473 6.314 -9.779 1.00 83.56 101 PHE A C 1
ATOM 792 O O . PHE A 1 101 ? 8.201 5.905 -8.876 1.00 83.56 101 PHE A O 1
ATOM 799 N N . VAL A 1 102 ? 7.936 6.967 -10.842 1.00 79.56 102 VAL A N 1
ATOM 800 C CA . VAL A 1 102 ? 9.354 7.261 -11.064 1.00 79.56 102 VAL A CA 1
ATOM 801 C C . VAL A 1 102 ? 9.512 8.757 -11.292 1.00 79.56 102 VAL A C 1
ATOM 803 O O . VAL A 1 102 ? 8.803 9.347 -12.109 1.00 79.56 102 VAL A O 1
ATOM 806 N N . GLY A 1 103 ? 10.427 9.383 -10.550 1.00 79.50 103 GLY A N 1
ATOM 807 C CA . GLY A 1 103 ? 10.783 10.780 -10.777 1.00 79.50 103 GLY A CA 1
ATOM 808 C C . GLY A 1 103 ? 11.476 10.957 -12.128 1.00 79.50 103 GLY A C 1
ATOM 809 O O . GLY A 1 103 ? 12.200 10.072 -12.583 1.00 79.50 103 GLY A O 1
ATOM 810 N N . SER A 1 104 ? 11.314 12.119 -12.762 1.00 76.25 104 SER A N 1
ATOM 811 C CA . SER A 1 104 ? 11.934 12.401 -14.068 1.00 76.25 104 SER A CA 1
ATOM 812 C C . SER A 1 104 ? 13.458 12.220 -14.061 1.00 76.25 104 SER A C 1
ATOM 814 O O . SER A 1 104 ? 14.022 11.726 -15.032 1.00 76.25 104 SER A O 1
ATOM 816 N N . TRP A 1 105 ? 14.121 12.548 -12.948 1.00 79.06 105 TRP A N 1
ATOM 817 C CA . TRP A 1 105 ? 15.569 12.381 -12.777 1.00 79.06 105 TRP A CA 1
ATOM 818 C C . TRP A 1 105 ? 16.009 10.926 -12.544 1.00 79.06 105 TRP A C 1
ATOM 820 O O . TRP A 1 105 ? 17.188 10.618 -12.688 1.00 79.06 105 TRP A O 1
ATOM 830 N N . GLU A 1 106 ? 15.091 10.025 -12.186 1.00 78.81 106 GLU A N 1
ATOM 831 C CA . GLU A 1 106 ? 15.392 8.609 -11.924 1.00 78.81 106 GLU A CA 1
ATOM 832 C C . GLU A 1 106 ? 15.064 7.720 -13.126 1.00 78.81 106 GLU A C 1
ATOM 834 O O . GLU A 1 106 ? 15.495 6.569 -13.161 1.00 78.81 106 GLU A O 1
ATOM 839 N N . ALA A 1 107 ? 14.346 8.247 -14.124 1.00 77.62 107 ALA A N 1
ATOM 840 C CA . ALA A 1 107 ? 13.861 7.494 -15.277 1.00 77.62 107 ALA A CA 1
ATOM 841 C C . ALA A 1 107 ? 14.968 6.680 -15.962 1.00 77.62 107 ALA A C 1
ATOM 843 O O . ALA A 1 107 ? 14.790 5.487 -16.183 1.00 77.62 107 ALA A O 1
ATOM 844 N N . LEU A 1 108 ? 16.136 7.282 -16.217 1.00 80.75 108 LEU A N 1
ATOM 845 C CA . LEU A 1 108 ? 17.252 6.600 -16.883 1.00 80.75 108 LEU A CA 1
ATOM 846 C C . LEU A 1 108 ? 17.771 5.402 -16.074 1.00 80.75 108 LEU A C 1
ATOM 848 O O . LEU A 1 108 ? 17.970 4.323 -16.622 1.00 80.75 108 LEU A O 1
ATOM 852 N N . ARG A 1 109 ? 17.939 5.568 -14.756 1.00 83.81 109 ARG A N 1
ATOM 853 C CA . ARG A 1 109 ? 18.356 4.477 -13.860 1.00 83.81 109 ARG A CA 1
ATOM 854 C C . ARG A 1 109 ? 17.353 3.326 -13.900 1.00 83.81 109 ARG A C 1
ATOM 856 O O . ARG A 1 109 ? 17.745 2.162 -13.878 1.00 83.81 109 ARG A O 1
ATOM 863 N N . TRP A 1 110 ? 16.068 3.659 -13.944 1.00 79.75 110 TRP A N 1
ATOM 864 C CA . TRP A 1 110 ? 14.989 2.682 -13.970 1.00 79.75 110 TRP A CA 1
ATOM 865 C C . TRP A 1 110 ? 14.919 1.894 -15.263 1.00 79.75 110 TRP A C 1
ATOM 867 O O . TRP A 1 110 ? 14.737 0.683 -15.202 1.00 79.75 110 TRP A O 1
ATOM 877 N N . GLN A 1 111 ? 15.146 2.540 -16.404 1.00 79.88 111 GLN A N 1
ATOM 878 C CA . GLN A 1 111 ? 15.237 1.852 -17.692 1.00 79.88 111 GLN A CA 1
ATOM 879 C C . GLN A 1 111 ? 16.318 0.761 -17.662 1.00 79.88 111 GLN A C 1
ATOM 881 O O . GLN A 1 111 ? 16.058 -0.373 -18.060 1.00 79.88 111 GLN A O 1
ATOM 886 N N . THR A 1 112 ? 17.495 1.064 -17.105 1.00 83.50 112 THR A N 1
ATOM 887 C CA . THR A 1 112 ? 18.580 0.083 -16.952 1.00 83.50 112 THR A CA 1
ATOM 888 C C . THR A 1 112 ? 18.202 -1.065 -16.017 1.00 83.50 112 THR A C 1
ATOM 890 O O . THR A 1 112 ? 18.549 -2.214 -16.274 1.00 83.50 112 THR A O 1
ATOM 893 N N . LEU A 1 113 ? 17.485 -0.776 -14.929 1.00 83.50 113 LEU A N 1
ATOM 894 C CA . LEU A 1 113 ? 17.079 -1.786 -13.952 1.00 83.50 113 LEU A CA 1
ATOM 895 C C . LEU A 1 113 ? 16.021 -2.737 -14.526 1.00 83.50 113 LEU A C 1
ATOM 897 O O . LEU A 1 113 ? 16.135 -3.941 -14.325 1.00 83.50 113 LEU A O 1
ATOM 901 N N . PHE A 1 114 ? 15.039 -2.229 -15.275 1.00 80.56 114 PHE A N 1
ATOM 902 C CA . PHE A 1 114 ? 14.060 -3.080 -15.959 1.00 80.56 114 PHE A CA 1
ATOM 903 C C . PHE A 1 114 ? 14.709 -3.953 -17.035 1.00 80.56 114 PHE A C 1
ATOM 905 O O . PHE A 1 114 ? 14.390 -5.136 -17.116 1.00 80.56 114 PHE A O 1
ATOM 912 N N . ALA A 1 115 ? 15.678 -3.408 -17.780 1.00 80.81 115 ALA A N 1
ATOM 913 C CA . ALA A 1 115 ? 16.470 -4.194 -18.723 1.00 80.81 115 ALA A CA 1
ATOM 914 C C . ALA A 1 115 ? 17.250 -5.316 -18.013 1.00 80.81 115 ALA A C 1
ATOM 916 O O . ALA A 1 115 ? 17.255 -6.449 -18.480 1.00 80.81 115 ALA A O 1
ATOM 917 N N . ALA A 1 116 ? 17.852 -5.030 -16.854 1.00 82.62 116 ALA A N 1
ATOM 918 C CA . ALA A 1 116 ? 18.553 -6.031 -16.045 1.00 82.62 116 ALA A CA 1
ATOM 919 C C . ALA A 1 116 ? 17.618 -7.069 -15.398 1.00 82.62 116 ALA A C 1
ATOM 921 O O . ALA A 1 116 ? 18.060 -8.165 -15.070 1.00 82.62 116 ALA A O 1
ATOM 922 N N . ALA A 1 117 ? 16.347 -6.724 -15.184 1.00 79.69 117 ALA A N 1
ATOM 923 C CA . ALA A 1 117 ? 15.328 -7.630 -14.661 1.00 79.69 117 ALA A CA 1
ATOM 924 C C . ALA A 1 117 ? 14.643 -8.465 -15.759 1.00 79.69 117 ALA A C 1
ATOM 926 O O . ALA A 1 117 ? 13.773 -9.264 -15.423 1.00 79.69 117 ALA A O 1
ATOM 927 N N . GLU A 1 118 ? 15.001 -8.262 -17.034 1.00 80.75 118 GLU A N 1
ATOM 928 C CA . GLU A 1 118 ? 14.368 -8.895 -18.204 1.00 80.75 118 GLU A CA 1
ATOM 929 C C . GLU A 1 118 ? 12.843 -8.679 -18.257 1.00 80.75 118 GLU A C 1
ATOM 931 O O . GLU A 1 118 ? 12.087 -9.529 -18.721 1.00 80.75 118 GLU A O 1
ATOM 936 N N . VAL A 1 119 ? 12.373 -7.529 -17.761 1.00 76.94 119 VAL A N 1
ATOM 937 C CA . VAL A 1 119 ? 10.948 -7.180 -17.760 1.00 76.94 119 VAL A CA 1
ATOM 938 C C . VAL A 1 119 ? 10.676 -6.165 -18.860 1.00 76.94 119 VAL A C 1
ATOM 940 O O . VAL A 1 119 ? 11.215 -5.054 -18.833 1.00 76.94 119 VAL A O 1
ATOM 943 N N . ASP A 1 120 ? 9.780 -6.516 -19.780 1.00 69.69 120 ASP A N 1
ATOM 944 C CA . ASP A 1 120 ? 9.236 -5.573 -20.752 1.00 69.69 120 ASP A CA 1
ATOM 945 C C . ASP A 1 120 ? 8.464 -4.477 -20.012 1.00 69.69 120 ASP A C 1
ATOM 947 O O . ASP A 1 120 ? 7.433 -4.722 -19.382 1.00 69.69 120 ASP A O 1
ATOM 951 N N . PHE A 1 121 ? 8.976 -3.247 -20.065 1.00 69.94 121 PHE A N 1
ATOM 952 C CA . PHE A 1 121 ? 8.314 -2.095 -19.468 1.00 69.94 121 PHE A CA 1
ATOM 953 C C . PHE A 1 121 ? 7.909 -1.107 -20.559 1.00 69.94 121 PHE A C 1
ATOM 955 O O . PHE A 1 121 ? 8.712 -0.661 -21.378 1.00 69.94 121 PHE A O 1
ATOM 962 N N . SER A 1 122 ? 6.644 -0.707 -20.540 1.00 68.12 122 SER A N 1
ATOM 963 C CA . SER A 1 122 ? 6.170 0.441 -21.301 1.00 68.12 122 SER A CA 1
ATOM 964 C C . SER A 1 122 ? 6.252 1.674 -20.412 1.00 68.12 122 SER A C 1
ATOM 966 O O . SER A 1 122 ? 5.538 1.775 -19.409 1.00 68.12 122 SER A O 1
ATOM 968 N N . LEU A 1 123 ? 7.110 2.633 -20.766 1.00 65.81 123 LEU A N 1
ATOM 969 C CA . LEU A 1 123 ? 7.130 3.923 -20.083 1.00 65.81 123 LEU A CA 1
ATOM 970 C C . LEU A 1 123 ? 5.903 4.725 -20.527 1.00 65.81 123 LEU A C 1
ATOM 972 O O . LEU A 1 123 ? 5.931 5.460 -21.509 1.00 65.81 123 LEU A O 1
ATOM 976 N N . CYS A 1 124 ? 4.791 4.542 -19.827 1.00 56.84 124 CYS A N 1
ATOM 977 C CA . CYS A 1 124 ? 3.589 5.313 -20.082 1.00 56.84 124 CYS A CA 1
ATOM 978 C C . CYS A 1 124 ? 3.698 6.644 -19.337 1.00 56.84 124 CYS A C 1
ATOM 980 O O . CYS A 1 124 ? 3.716 6.673 -18.105 1.00 56.84 124 CYS A O 1
ATOM 982 N N . CYS A 1 125 ? 3.708 7.762 -20.066 1.00 51.97 125 CYS A N 1
ATOM 983 C CA . CYS A 1 125 ? 3.254 9.026 -19.500 1.00 51.97 125 CYS A CA 1
ATOM 984 C C . CYS A 1 125 ? 1.747 8.887 -19.254 1.00 51.97 125 CYS A C 1
ATOM 986 O O . CYS A 1 125 ? 0.925 9.229 -20.098 1.00 51.97 125 CYS A O 1
ATOM 988 N N . TRP A 1 126 ? 1.357 8.265 -18.140 1.00 48.50 126 TRP A N 1
ATOM 989 C CA . TRP A 1 126 ? -0.064 8.115 -17.855 1.00 48.50 126 TRP A CA 1
ATOM 990 C C . TRP A 1 126 ? -0.676 9.522 -17.775 1.00 48.50 126 TRP A C 1
ATOM 992 O O . TRP A 1 126 ? -0.097 10.379 -17.094 1.00 48.50 126 TRP A O 1
ATOM 1002 N N . PRO A 1 127 ? -1.802 9.795 -18.463 1.00 44.38 127 PRO A N 1
ATOM 1003 C CA . PRO A 1 127 ? -2.462 11.085 -18.423 1.00 44.38 127 PRO A CA 1
ATOM 1004 C C . PRO A 1 127 ? -3.243 11.129 -17.118 1.00 44.38 127 PRO A C 1
ATOM 1006 O O . PRO A 1 127 ? -4.469 11.146 -17.085 1.00 44.38 127 PRO A O 1
ATOM 1009 N N . LEU A 1 128 ? -2.534 11.096 -15.997 1.00 47.41 128 LEU A N 1
ATOM 1010 C CA . LEU A 1 128 ? -3.134 11.608 -14.792 1.00 47.41 128 LEU A CA 1
ATOM 1011 C C . LEU A 1 128 ? -3.427 13.068 -15.109 1.00 47.41 128 LEU A C 1
ATOM 1013 O O . LEU A 1 128 ? -2.531 13.794 -15.547 1.00 47.41 128 LEU A O 1
ATOM 1017 N N . GLY A 1 129 ? -4.663 13.501 -14.879 1.00 43.12 129 GLY A N 1
ATOM 1018 C CA . GLY A 1 129 ? -5.051 14.911 -14.801 1.00 43.12 129 GLY A CA 1
ATOM 1019 C C . GLY A 1 129 ? -4.317 15.659 -13.676 1.00 43.12 129 GLY A C 1
ATOM 1020 O O . GLY A 1 129 ? -4.883 16.499 -12.998 1.00 43.12 129 GLY A O 1
ATOM 1021 N N . PHE A 1 130 ? -3.040 15.349 -13.452 1.00 46.28 130 PHE A N 1
ATOM 1022 C CA . PHE A 1 130 ? -2.081 16.057 -12.629 1.00 46.28 130 PHE A CA 1
ATOM 1023 C C . PHE A 1 130 ? -1.569 17.335 -13.306 1.00 46.28 130 PHE A C 1
ATOM 1025 O O . PHE A 1 130 ? -0.627 17.942 -12.801 1.00 46.28 130 PHE A O 1
ATOM 1032 N N . SER A 1 131 ? -2.218 17.820 -14.372 1.00 46.59 131 SER A N 1
ATOM 1033 C CA . SER A 1 131 ? -2.131 19.237 -14.749 1.00 46.59 131 SER A CA 1
ATOM 1034 C C . SER A 1 131 ? -2.443 20.145 -13.551 1.00 46.59 131 SER A C 1
ATOM 1036 O O . SER A 1 131 ? -1.831 21.203 -13.405 1.00 46.59 131 SER A O 1
ATOM 1038 N N . ASP A 1 132 ? -3.286 19.683 -12.623 1.00 45.72 132 ASP A N 1
ATOM 1039 C CA . ASP A 1 132 ? -3.621 20.422 -11.407 1.00 45.72 132 ASP A CA 1
ATOM 1040 C C . ASP A 1 132 ? -2.494 20.408 -10.363 1.00 45.72 132 ASP A C 1
ATOM 1042 O O . ASP A 1 132 ? -2.343 21.368 -9.612 1.00 45.72 132 ASP A O 1
ATOM 1046 N N . PHE A 1 133 ? -1.616 19.398 -10.350 1.00 46.19 133 PHE A N 1
ATOM 1047 C CA . PHE A 1 133 ? -0.449 19.398 -9.455 1.00 46.19 133 PHE A CA 1
ATOM 1048 C C . PHE A 1 133 ? 0.697 20.275 -9.967 1.00 46.19 133 PHE A C 1
ATOM 1050 O O . PHE A 1 133 ? 1.476 20.785 -9.162 1.00 46.19 133 PHE A O 1
ATOM 1057 N N . CYS A 1 134 ? 0.753 20.559 -11.273 1.00 43.31 134 CYS A N 1
ATOM 1058 C CA . CYS A 1 134 ? 1.581 21.649 -11.798 1.00 43.31 134 CYS A CA 1
ATOM 1059 C C . CYS A 1 134 ? 1.105 23.035 -11.312 1.00 43.31 134 CYS A C 1
ATOM 1061 O O . CYS A 1 134 ? 1.859 24.007 -11.419 1.00 43.31 134 CYS A O 1
ATOM 1063 N N . SER A 1 135 ? -0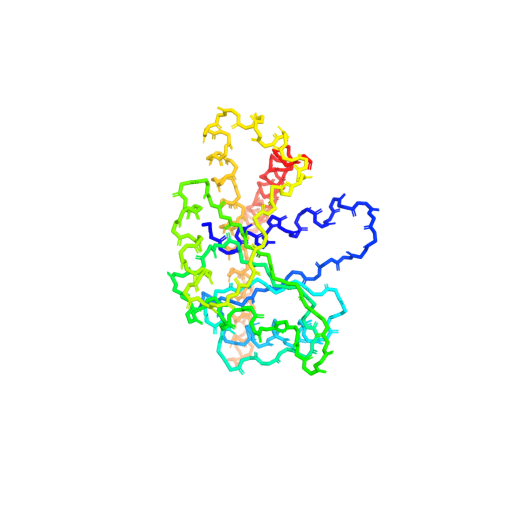.101 23.134 -10.735 1.00 45.59 135 SER A N 1
ATOM 1064 C CA . SER A 1 135 ? -0.594 24.352 -10.082 1.00 45.59 135 SER A CA 1
ATOM 1065 C C . SER A 1 135 ? -0.079 24.531 -8.650 1.00 45.59 135 SER A C 1
ATOM 1067 O O . SER A 1 135 ? -0.121 25.659 -8.159 1.00 45.59 135 SER A O 1
ATOM 1069 N N . PHE A 1 136 ? 0.527 23.509 -8.019 1.00 46.59 136 PHE A N 1
ATOM 1070 C CA . PHE A 1 136 ? 1.366 23.690 -6.820 1.00 46.59 136 PHE A CA 1
ATOM 1071 C C . PHE A 1 136 ? 2.700 24.345 -7.212 1.00 46.59 136 PHE A C 1
A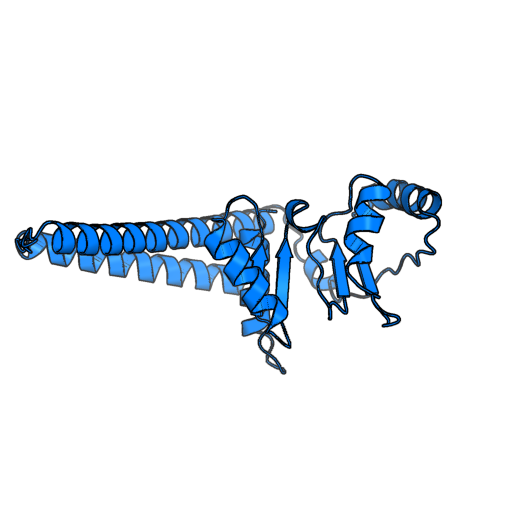TOM 1073 O O . PHE A 1 136 ? 3.789 23.791 -7.066 1.00 46.59 136 PHE A O 1
ATOM 1080 N N . LYS A 1 137 ? 2.621 25.575 -7.727 1.00 49.84 137 LYS A N 1
ATOM 1081 C CA . LYS A 1 137 ? 3.771 26.384 -8.146 1.00 49.84 137 LYS A CA 1
ATOM 1082 C C . LYS A 1 137 ? 4.657 26.803 -6.971 1.00 49.84 137 LYS A C 1
ATOM 1084 O O . LYS A 1 137 ? 5.763 27.292 -7.189 1.00 49.84 137 LYS A O 1
ATOM 1089 N N . LYS A 1 138 ? 4.216 26.608 -5.723 1.00 57.19 138 LYS A N 1
ATOM 1090 C CA . LYS A 1 138 ? 4.967 26.989 -4.526 1.00 57.19 138 LYS A CA 1
ATOM 1091 C C . LYS A 1 138 ? 5.280 25.771 -3.669 1.00 57.19 138 LYS A C 1
ATOM 1093 O O . LYS A 1 138 ? 4.428 25.214 -2.986 1.00 57.19 138 LYS A O 1
ATOM 1098 N N . LYS A 1 139 ? 6.574 25.447 -3.607 1.00 60.38 139 LYS A N 1
ATOM 1099 C CA . LYS A 1 139 ? 7.201 24.520 -2.643 1.00 60.38 139 LYS A CA 1
ATOM 1100 C C . LYS A 1 139 ? 6.739 24.758 -1.191 1.00 60.38 139 LYS A C 1
ATOM 1102 O O . LYS A 1 139 ? 6.856 23.871 -0.352 1.00 60.38 139 LYS A O 1
ATOM 1107 N N . GLU A 1 140 ? 6.249 25.958 -0.889 1.00 67.56 140 GLU A N 1
ATOM 1108 C CA . GLU A 1 140 ? 5.737 26.388 0.412 1.00 67.56 140 GLU A CA 1
ATOM 1109 C C . GLU A 1 140 ? 4.375 25.784 0.763 1.00 67.56 140 GLU A C 1
ATOM 1111 O O . GLU A 1 140 ? 4.236 25.273 1.868 1.00 67.56 140 GLU A O 1
ATOM 1116 N N . GLU A 1 141 ? 3.418 25.752 -0.165 1.00 66.69 141 GLU A N 1
ATOM 1117 C CA . GLU A 1 141 ? 2.071 25.203 0.072 1.00 66.69 141 GLU A CA 1
ATOM 1118 C C . GLU A 1 141 ? 2.124 23.696 0.332 1.00 66.69 141 GLU A C 1
ATOM 1120 O O . GLU A 1 141 ? 1.453 23.154 1.210 1.00 66.69 141 GLU A O 1
ATOM 1125 N N . MET A 1 142 ? 3.014 23.011 -0.384 1.00 64.81 142 MET A N 1
ATOM 1126 C CA . MET A 1 142 ? 3.248 21.592 -0.165 1.00 64.81 142 MET A CA 1
ATOM 1127 C C . MET A 1 142 ? 3.894 21.351 1.208 1.00 64.81 142 MET A C 1
ATOM 1129 O O . MET A 1 142 ? 3.491 20.451 1.940 1.00 64.81 142 MET A O 1
ATOM 1133 N N . LYS A 1 143 ? 4.850 22.198 1.618 1.00 70.31 143 LYS A N 1
ATOM 1134 C CA . LYS A 1 143 ? 5.430 22.147 2.970 1.00 70.31 143 LYS A CA 1
ATOM 1135 C C . LYS A 1 143 ? 4.389 22.429 4.051 1.00 70.31 143 LYS A C 1
ATOM 1137 O O . LYS A 1 143 ? 4.446 21.788 5.097 1.00 70.31 143 LYS A O 1
ATOM 1142 N N . THR A 1 144 ? 3.473 23.377 3.845 1.00 73.94 144 THR A N 1
ATOM 1143 C CA . THR A 1 144 ? 2.406 23.657 4.815 1.00 73.94 144 THR A CA 1
ATOM 1144 C C . THR A 1 144 ? 1.434 22.495 4.900 1.00 73.94 144 THR A C 1
ATOM 1146 O O . THR A 1 144 ? 1.100 22.104 6.011 1.00 73.94 144 THR A O 1
ATOM 1149 N N . LEU A 1 145 ? 1.066 21.881 3.772 1.00 70.94 145 LEU A N 1
ATOM 1150 C CA . LEU A 1 145 ? 0.240 20.675 3.745 1.00 70.94 145 LEU A CA 1
ATOM 1151 C C . LEU A 1 145 ? 0.898 19.527 4.521 1.00 70.94 145 LEU A C 1
ATOM 1153 O O . LEU A 1 145 ? 0.271 18.950 5.406 1.00 70.94 145 LEU A O 1
ATOM 1157 N N . PHE A 1 146 ? 2.179 19.251 4.255 1.00 69.62 146 PHE A N 1
ATOM 1158 C CA . PHE A 1 146 ? 2.941 18.223 4.970 1.00 69.62 146 PHE A CA 1
ATOM 1159 C C . PHE A 1 146 ? 3.012 18.497 6.477 1.00 69.62 146 PHE A C 1
ATOM 1161 O O . PHE A 1 146 ? 2.758 17.598 7.274 1.00 69.62 146 PHE A O 1
ATOM 1168 N N . LYS A 1 147 ? 3.300 19.741 6.883 1.00 76.50 147 LYS A N 1
ATOM 1169 C CA . LYS A 1 147 ? 3.328 20.136 8.302 1.00 76.50 147 LYS A CA 1
ATOM 1170 C C . LYS A 1 147 ? 1.963 19.990 8.965 1.00 76.50 147 LYS A C 1
ATOM 1172 O O . LYS A 1 147 ? 1.872 19.489 10.078 1.00 76.50 147 LYS A O 1
ATOM 1177 N N . LEU A 1 148 ? 0.910 20.447 8.297 1.00 76.94 148 LEU A N 1
ATOM 1178 C CA . LEU A 1 148 ? -0.449 20.414 8.819 1.00 76.94 148 LEU A CA 1
ATOM 1179 C C . LEU A 1 148 ? -0.922 18.970 9.005 1.00 76.94 148 LEU A C 1
ATOM 1181 O O . LEU A 1 148 ? -1.512 18.642 10.029 1.00 76.94 148 LEU A O 1
ATOM 1185 N N . ALA A 1 149 ? -0.616 18.103 8.045 1.00 71.81 149 ALA A N 1
ATOM 1186 C CA . ALA A 1 149 ? -0.959 16.697 8.129 1.00 71.81 149 ALA A CA 1
ATOM 1187 C C . ALA A 1 149 ? -0.161 15.966 9.224 1.00 71.81 149 ALA A C 1
ATOM 1189 O O . ALA A 1 149 ? -0.762 15.239 10.010 1.00 71.81 149 ALA A O 1
ATOM 1190 N N . ALA A 1 150 ? 1.138 16.258 9.371 1.00 71.00 150 ALA A N 1
ATOM 1191 C CA . ALA A 1 150 ? 1.947 15.754 10.484 1.00 71.00 150 ALA A CA 1
ATOM 1192 C C . ALA A 1 150 ? 1.399 16.199 11.856 1.00 71.00 150 ALA A C 1
ATOM 1194 O O . ALA A 1 150 ? 1.337 15.410 12.795 1.00 71.00 150 ALA A O 1
ATOM 1195 N N . LEU A 1 151 ? 0.925 17.446 11.974 1.00 76.50 151 LEU A N 1
ATOM 1196 C CA . LEU A 1 151 ? 0.272 17.934 13.196 1.00 76.50 151 LEU A CA 1
ATOM 1197 C C . LEU A 1 151 ? -1.044 17.200 13.482 1.00 76.50 151 LEU A C 1
ATOM 1199 O O . LEU A 1 151 ? -1.317 16.856 14.629 1.00 76.50 151 LEU A O 1
ATOM 1203 N N . VAL A 1 152 ? -1.865 16.943 12.459 1.00 76.00 152 VAL A N 1
ATOM 1204 C CA . VAL A 1 152 ? -3.108 16.165 12.610 1.00 76.00 152 VAL A CA 1
ATOM 1205 C C . VAL A 1 152 ? -2.814 14.752 13.105 1.00 76.00 152 VAL A C 1
ATOM 1207 O O . VAL A 1 152 ? -3.549 14.234 13.945 1.00 76.00 152 VAL A O 1
ATOM 1210 N N . GLU A 1 153 ? -1.758 14.136 12.589 1.00 67.31 153 GLU A N 1
ATOM 1211 C CA . GLU A 1 153 ? -1.324 12.799 12.975 1.00 67.31 153 GLU A CA 1
ATOM 1212 C C . GLU A 1 153 ? -0.807 12.764 14.422 1.00 67.31 153 GLU A C 1
ATOM 1214 O O . GLU A 1 153 ? -1.242 11.930 15.218 1.00 67.31 153 GLU A O 1
ATOM 1219 N N . GLN A 1 154 ? 0.022 13.738 14.811 1.00 75.38 154 GLN A N 1
ATOM 1220 C CA . GLN A 1 154 ? 0.516 13.887 16.181 1.00 75.38 154 GLN A CA 1
ATOM 1221 C C . GLN A 1 154 ? -0.631 14.030 17.193 1.00 75.38 154 GLN A C 1
ATOM 1223 O O . GLN A 1 154 ? -0.642 13.355 18.225 1.00 75.38 154 GLN A O 1
ATOM 1228 N N . GLU A 1 155 ? -1.613 14.882 16.896 1.00 74.38 155 GLU A N 1
ATOM 1229 C CA . GLU A 1 155 ? -2.779 15.104 17.759 1.00 74.38 155 GLU A CA 1
ATOM 1230 C C . GLU A 1 155 ? -3.664 13.845 17.861 1.00 74.38 155 GLU A C 1
ATOM 1232 O O . GLU A 1 155 ? -4.205 13.546 18.928 1.00 74.38 155 GLU A O 1
ATOM 1237 N N . GLN A 1 156 ? -3.777 13.054 16.786 1.00 69.25 156 GLN A N 1
ATOM 1238 C CA . GLN A 1 156 ? -4.493 11.772 16.816 1.00 69.25 156 GLN A CA 1
ATOM 1239 C C . GLN A 1 156 ? -3.765 10.727 17.660 1.00 69.25 156 GLN A C 1
ATOM 1241 O O . GLN A 1 156 ? -4.381 10.110 18.532 1.00 69.25 156 GLN A O 1
ATOM 1246 N N . HIS A 1 157 ? -2.458 10.558 17.459 1.00 67.50 157 HIS A N 1
ATOM 1247 C CA . HIS A 1 157 ? -1.666 9.593 18.216 1.00 67.50 157 HIS A CA 1
ATOM 1248 C C . HIS A 1 157 ? -1.605 9.917 19.708 1.00 67.50 157 HIS A C 1
ATOM 1250 O O . HIS A 1 157 ? -1.650 9.002 20.532 1.00 67.50 157 HIS A O 1
ATOM 1256 N N . GLN A 1 158 ? -1.552 11.197 20.082 1.00 69.19 158 GLN A N 1
ATOM 1257 C CA . GLN A 1 158 ? -1.646 11.602 21.486 1.00 69.19 158 GLN A CA 1
ATOM 1258 C C . GLN A 1 158 ? -3.006 11.233 22.089 1.00 69.19 158 GLN A C 1
ATOM 1260 O O . GLN A 1 158 ? -3.045 10.682 23.191 1.00 69.19 158 GLN A O 1
ATOM 1265 N N . GLY A 1 159 ? -4.100 11.455 21.352 1.00 65.06 159 GLY A N 1
ATOM 1266 C CA . GLY A 1 159 ? -5.443 11.057 21.774 1.00 65.06 159 GLY A CA 1
ATOM 1267 C C . GLY A 1 159 ? -5.591 9.543 21.953 1.00 65.06 159 GLY A C 1
ATOM 1268 O O . GLY A 1 159 ? -6.086 9.089 22.984 1.00 65.06 159 GLY A O 1
ATOM 1269 N N . GLU A 1 160 ? -5.109 8.749 20.995 1.00 67.88 160 GLU A N 1
ATOM 1270 C CA . GLU A 1 160 ? -5.140 7.284 21.085 1.00 67.88 160 GLU A CA 1
ATOM 1271 C C . GLU A 1 160 ? -4.255 6.749 22.216 1.00 67.88 160 GLU A C 1
ATOM 1273 O O . GLU A 1 160 ? -4.663 5.836 22.934 1.00 67.88 160 GLU A O 1
ATOM 1278 N N . LYS A 1 161 ? -3.058 7.317 22.417 1.00 69.50 161 LYS A N 1
ATOM 1279 C CA . LYS A 1 161 ? -2.156 6.913 23.503 1.00 69.50 161 LYS A CA 1
ATOM 1280 C C . LYS A 1 161 ? -2.789 7.180 24.866 1.00 69.50 161 LYS A C 1
ATOM 1282 O O . LYS A 1 161 ? -2.782 6.277 25.695 1.00 69.50 161 LYS A O 1
ATOM 1287 N N . GLN A 1 162 ? -3.389 8.358 25.063 1.00 68.75 162 GLN A N 1
ATOM 1288 C CA . GLN A 1 162 ? -4.095 8.718 26.300 1.00 68.75 162 GLN A CA 1
ATOM 1289 C C . GLN A 1 162 ? -5.286 7.793 26.577 1.00 68.75 162 GLN A C 1
ATOM 1291 O O . GLN A 1 162 ? -5.473 7.349 27.709 1.00 68.75 162 GLN A O 1
ATOM 1296 N N . GLN A 1 163 ? -6.067 7.452 25.548 1.00 71.00 163 GLN A N 1
ATOM 1297 C CA . GLN A 1 163 ? -7.179 6.507 25.681 1.00 71.00 163 GLN A CA 1
ATOM 1298 C C . GLN A 1 163 ? -6.694 5.095 26.020 1.00 71.00 163 GLN A C 1
ATOM 1300 O O . GLN A 1 163 ? -7.259 4.450 26.900 1.00 71.00 163 GLN A O 1
ATOM 1305 N N . ARG A 1 164 ? -5.624 4.619 25.369 1.00 69.88 164 ARG A N 1
ATOM 1306 C CA . ARG A 1 164 ? -5.037 3.299 25.643 1.00 69.88 164 ARG A CA 1
ATOM 1307 C C . ARG A 1 164 ? -4.457 3.214 27.052 1.00 69.88 164 ARG A C 1
ATOM 1309 O O . ARG A 1 164 ? -4.683 2.214 27.725 1.00 69.88 164 ARG A O 1
ATOM 1316 N N . THR A 1 165 ? -3.751 4.247 27.517 1.00 69.38 165 THR A N 1
ATOM 1317 C CA . THR A 1 165 ? -3.224 4.285 28.890 1.00 69.38 165 THR A CA 1
ATOM 1318 C C . THR A 1 165 ? -4.341 4.363 29.921 1.00 69.38 165 THR A C 1
ATOM 1320 O O . THR A 1 165 ? -4.272 3.657 30.918 1.00 69.38 165 THR A O 1
ATOM 1323 N N . ALA A 1 166 ? -5.396 5.145 29.669 1.00 73.69 166 ALA A N 1
ATOM 1324 C CA . ALA A 1 166 ? -6.551 5.225 30.563 1.00 73.69 166 ALA A CA 1
ATOM 1325 C C . ALA A 1 166 ? -7.296 3.882 30.657 1.00 73.69 166 ALA A C 1
ATOM 1327 O O . ALA A 1 166 ? -7.578 3.409 31.753 1.00 73.69 166 ALA A O 1
ATOM 1328 N N . ALA A 1 167 ? -7.542 3.224 29.519 1.00 75.69 167 ALA A N 1
ATOM 1329 C CA . ALA A 1 167 ? -8.174 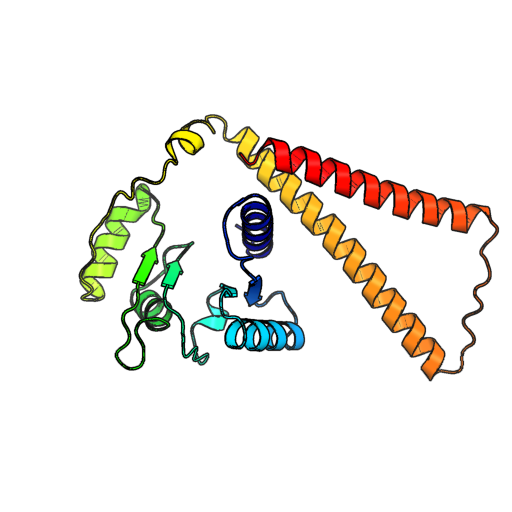1.907 29.487 1.00 75.69 167 ALA A CA 1
ATOM 1330 C C . ALA A 1 167 ? -7.313 0.827 30.168 1.00 75.69 167 ALA A C 1
ATOM 1332 O O . ALA A 1 167 ? -7.844 -0.056 30.838 1.00 75.69 167 ALA A O 1
ATOM 1333 N N . LEU A 1 168 ? -5.985 0.891 30.018 1.00 77.62 168 LEU A N 1
ATOM 1334 C CA . LEU A 1 168 ? -5.061 -0.010 30.708 1.00 77.62 168 LEU A CA 1
ATOM 1335 C C . LEU A 1 168 ? -5.077 0.223 32.223 1.00 77.62 168 LEU A C 1
ATOM 1337 O O . LEU A 1 168 ? -5.176 -0.741 32.972 1.00 77.62 168 LEU A O 1
ATOM 1341 N N . LEU A 1 169 ? -5.017 1.481 32.667 1.00 82.00 169 LEU A N 1
ATOM 1342 C CA . LEU A 1 169 ? -5.066 1.839 34.087 1.00 82.00 169 LEU A CA 1
ATOM 1343 C C . LEU A 1 169 ? -6.364 1.368 34.744 1.00 82.00 169 LEU A C 1
ATOM 1345 O O . LEU A 1 169 ? -6.308 0.769 35.809 1.00 82.00 169 LEU A O 1
ATOM 1349 N N . GLN A 1 170 ? -7.510 1.547 34.081 1.00 81.81 170 GLN A N 1
ATOM 1350 C CA . GLN A 1 170 ? -8.795 1.036 34.570 1.00 81.81 170 GLN A CA 1
ATOM 1351 C C . GLN A 1 170 ? -8.791 -0.489 34.728 1.00 81.81 170 GLN A C 1
ATOM 1353 O O . GLN A 1 170 ? -9.282 -1.010 35.725 1.00 81.81 170 GLN A O 1
ATOM 1358 N N . ARG A 1 171 ? -8.205 -1.217 33.768 1.00 83.44 171 ARG A N 1
ATOM 1359 C CA . ARG A 1 171 ? -8.080 -2.681 33.846 1.00 83.44 171 ARG A CA 1
ATOM 1360 C C . ARG A 1 171 ? -7.136 -3.131 34.959 1.00 83.44 171 ARG A C 1
ATOM 1362 O O . ARG A 1 171 ? -7.437 -4.105 35.634 1.00 83.44 171 ARG A O 1
ATOM 1369 N N . LEU A 1 172 ? -6.007 -2.443 35.137 1.00 80.69 172 LEU A N 1
ATOM 1370 C CA . LEU A 1 172 ? -5.034 -2.744 36.190 1.00 80.69 172 LEU A CA 1
ATOM 1371 C C . LEU A 1 172 ? -5.607 -2.466 37.579 1.00 80.69 172 LEU A C 1
ATOM 1373 O O . LEU A 1 172 ? -5.440 -3.287 38.471 1.00 80.69 172 LEU A O 1
ATOM 1377 N N . ALA A 1 173 ? -6.317 -1.352 37.740 1.00 81.62 173 ALA A N 1
ATOM 1378 C CA . ALA A 1 173 ? -7.022 -1.032 38.971 1.00 81.62 173 ALA A CA 1
ATOM 1379 C C . ALA A 1 173 ? -8.079 -2.083 39.321 1.00 81.62 173 ALA A C 1
ATOM 1381 O O . ALA A 1 173 ? -8.086 -2.590 40.438 1.00 81.62 173 ALA A O 1
ATOM 1382 N N . ALA A 1 174 ? -8.903 -2.474 38.342 1.00 81.12 174 ALA A N 1
ATOM 1383 C CA . ALA A 1 174 ? -9.899 -3.526 38.521 1.00 81.12 174 ALA A CA 1
ATOM 1384 C C . ALA A 1 174 ? -9.261 -4.874 38.901 1.00 81.12 174 ALA A C 1
ATOM 1386 O O . ALA A 1 174 ? -9.799 -5.591 39.735 1.00 81.12 174 ALA A O 1
ATOM 1387 N N . ALA A 1 175 ? -8.105 -5.212 38.319 1.00 85.38 175 ALA A N 1
ATOM 1388 C CA . ALA A 1 175 ? -7.369 -6.433 38.649 1.00 85.38 175 ALA A CA 1
ATOM 1389 C C . ALA A 1 175 ? -6.700 -6.389 40.033 1.00 85.38 175 ALA A C 1
ATOM 1391 O O . ALA A 1 175 ? -6.466 -7.438 40.625 1.00 85.38 175 ALA A O 1
ATOM 1392 N N . ALA A 1 176 ? -6.372 -5.196 40.531 1.00 86.44 176 ALA A N 1
ATOM 1393 C CA . ALA A 1 176 ? -5.774 -4.994 41.845 1.00 86.44 176 ALA A CA 1
ATOM 1394 C C . ALA A 1 176 ? -6.820 -4.811 42.960 1.00 86.44 176 ALA A C 1
ATOM 1396 O O . ALA A 1 176 ? -6.428 -4.556 44.095 1.00 86.44 176 ALA A O 1
ATOM 1397 N N . GLU A 1 177 ? -8.120 -4.889 42.635 1.00 84.69 177 GLU A N 1
ATOM 1398 C CA . GLU A 1 177 ? -9.237 -4.558 43.539 1.00 84.69 177 GLU A CA 1
ATOM 1399 C C . GLU A 1 177 ? -9.084 -3.172 44.192 1.00 84.69 177 GLU A C 1
ATOM 1401 O O . GLU A 1 177 ? -9.655 -2.879 45.239 1.00 84.69 177 GLU A O 1
ATOM 1406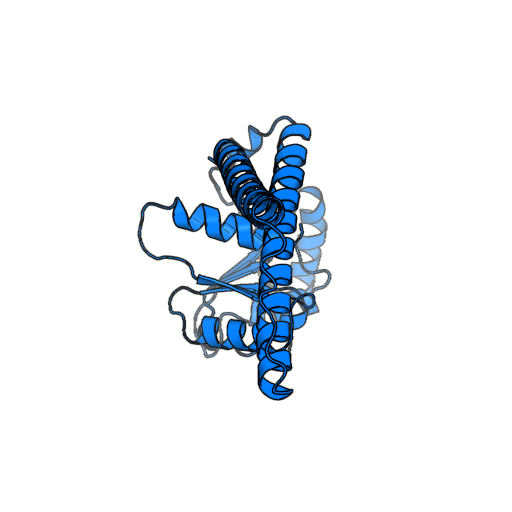 N N . ILE A 1 178 ? -8.309 -2.294 43.550 1.00 83.50 178 ILE A N 1
ATOM 1407 C CA . ILE A 1 178 ? -8.170 -0.907 43.959 1.00 83.50 178 ILE A CA 1
ATOM 1408 C C . ILE A 1 178 ? -9.397 -0.210 43.399 1.00 83.50 178 ILE A C 1
ATOM 1410 O O . ILE A 1 178 ? -9.517 -0.029 42.181 1.00 83.50 178 ILE A O 1
ATOM 1414 N N . GLU A 1 179 ? -10.306 0.192 44.284 1.00 59.94 179 GLU A N 1
ATOM 1415 C CA . GLU A 1 179 ? -11.258 1.233 43.938 1.00 59.94 179 GLU A CA 1
ATOM 1416 C C . GLU A 1 179 ? -10.429 2.450 43.537 1.00 59.94 179 GLU A C 1
ATOM 1418 O O . GLU A 1 179 ? -9.782 3.096 44.360 1.00 59.94 179 GLU A O 1
ATOM 1423 N N . VAL A 1 180 ? -10.377 2.724 42.232 1.00 58.50 180 VAL A N 1
ATOM 1424 C CA . VAL A 1 180 ? -9.956 4.038 41.767 1.00 58.50 180 VAL A CA 1
ATOM 1425 C C . VAL A 1 180 ? -11.034 4.945 42.299 1.00 58.50 180 VAL A C 1
ATOM 1427 O O . VAL A 1 180 ? -12.110 5.045 41.705 1.00 58.50 180 VAL A O 1
ATOM 1430 N N . GLU A 1 181 ? -10.761 5.564 43.444 1.00 50.62 181 GLU A N 1
ATOM 1431 C CA . GLU A 1 181 ? -11.440 6.783 43.805 1.00 50.62 181 GLU A CA 1
ATOM 1432 C C . GLU A 1 181 ? -11.324 7.660 42.562 1.00 50.62 181 GLU A C 1
ATOM 1434 O O . GLU A 1 181 ? -10.264 8.186 42.215 1.00 50.62 181 GLU A O 1
ATOM 1439 N N . ASN A 1 182 ? -12.447 7.815 41.863 1.00 51.25 182 ASN A N 1
ATOM 1440 C CA . ASN A 1 182 ? -12.709 9.067 41.197 1.00 51.25 182 ASN A CA 1
ATOM 1441 C C . ASN A 1 182 ? -12.844 10.071 42.345 1.00 51.25 182 ASN A C 1
ATOM 1443 O O . ASN A 1 182 ? -13.950 10.515 42.648 1.00 51.25 182 ASN A O 1
ATOM 1447 N N . GLU A 1 183 ? -11.743 10.391 43.035 1.00 42.66 183 GLU A N 1
ATOM 1448 C CA . GLU A 1 183 ? -11.632 11.669 43.697 1.00 42.66 183 GLU A CA 1
ATOM 1449 C C . GLU A 1 183 ? -11.940 12.639 42.570 1.00 42.66 183 GLU A C 1
ATOM 1451 O O . GLU A 1 183 ? -11.118 12.827 41.676 1.00 42.66 183 GLU A O 1
ATOM 1456 N N . ASN A 1 184 ? -13.178 13.140 42.527 1.00 43.03 184 ASN A N 1
ATOM 1457 C CA . ASN A 1 184 ? -13.546 14.260 41.689 1.00 43.03 184 ASN A CA 1
ATOM 1458 C C . ASN A 1 184 ? -12.543 15.333 42.096 1.00 43.03 184 ASN A C 1
ATOM 1460 O O . ASN A 1 184 ? -12.701 15.904 43.183 1.00 43.03 184 ASN A O 1
ATOM 1464 N N . PRO A 1 185 ? -11.494 15.609 41.303 1.00 41.28 185 PRO A N 1
ATOM 1465 C CA . PRO A 1 185 ? -10.586 16.661 41.669 1.00 41.28 185 PRO A CA 1
ATOM 1466 C C . PRO A 1 185 ? -11.419 17.899 41.375 1.00 41.28 185 PRO A C 1
ATOM 1468 O O . PRO A 1 185 ? -11.603 18.214 40.203 1.00 41.28 185 PRO A O 1
ATOM 1471 N N . ARG A 1 186 ? -12.035 18.465 42.425 1.00 46.12 186 ARG A N 1
ATOM 1472 C CA . ARG A 1 186 ? -12.730 19.761 42.535 1.00 46.12 186 ARG A CA 1
ATOM 1473 C C . ARG A 1 186 ? -13.189 20.312 41.187 1.00 46.12 186 ARG A C 1
ATOM 1475 O O . ARG A 1 186 ? -12.319 20.671 40.412 1.00 46.12 186 ARG A O 1
ATOM 1482 N N . GLU A 1 187 ? -14.496 20.414 40.947 1.00 49.44 187 GLU A N 1
ATOM 1483 C CA . GLU A 1 187 ? -15.206 20.901 39.735 1.00 49.44 187 GLU A CA 1
ATOM 1484 C C . GLU A 1 187 ? -14.379 21.702 38.690 1.00 49.44 187 GLU A C 1
ATOM 1486 O O . GLU A 1 187 ? -14.445 21.406 37.498 1.00 49.44 187 GLU A O 1
ATOM 1491 N N . GLU A 1 188 ? -13.493 22.610 39.106 1.00 45.22 188 GLU A N 1
ATOM 1492 C CA . GLU A 1 188 ? -12.450 23.232 38.277 1.00 45.22 188 GLU A CA 1
ATOM 1493 C C . GLU A 1 188 ? -11.556 22.285 37.440 1.00 45.22 188 GLU A C 1
ATOM 1495 O O . GLU A 1 188 ? -11.140 22.657 36.341 1.00 45.22 188 GLU A O 1
ATOM 1500 N N . THR A 1 189 ? -11.182 21.098 37.927 1.00 51.56 189 THR A N 1
ATOM 1501 C CA . THR A 1 189 ? -10.240 20.190 37.237 1.00 51.56 189 THR A CA 1
ATOM 1502 C C . THR A 1 189 ? -10.949 19.389 36.147 1.00 51.56 189 THR A C 1
ATOM 1504 O O . THR A 1 189 ? -10.393 19.197 35.065 1.00 51.56 189 THR A O 1
ATOM 1507 N N . GLN A 1 190 ? -12.214 19.020 36.376 1.00 48.88 190 GLN A N 1
ATOM 1508 C CA . GLN A 1 190 ? -13.074 18.391 35.371 1.00 48.88 190 GLN A CA 1
ATOM 1509 C C . GLN A 1 190 ? -13.482 19.372 34.276 1.00 48.88 190 GLN A C 1
ATOM 1511 O O . GLN A 1 190 ? -13.409 19.022 33.099 1.00 48.88 190 GLN A O 1
ATOM 1516 N N . GLU A 1 191 ? -13.828 20.616 34.620 1.00 51.97 191 GLU A N 1
ATOM 1517 C CA . GLU A 1 191 ? -14.063 21.655 33.617 1.00 51.97 191 GLU A CA 1
ATOM 1518 C C . GLU A 1 191 ? -12.816 21.890 32.771 1.00 51.97 191 GLU A C 1
ATOM 1520 O O . GLU A 1 191 ? -12.903 21.883 31.546 1.00 51.97 191 GLU A O 1
ATOM 1525 N N . LYS A 1 192 ? -11.631 22.014 33.385 1.00 52.06 192 LYS A N 1
ATOM 1526 C CA . LYS A 1 192 ? -10.365 22.177 32.651 1.00 52.06 192 LYS A CA 1
ATOM 1527 C C . LYS A 1 192 ? -10.081 20.988 31.733 1.00 52.06 192 LYS A C 1
ATOM 1529 O O . LYS A 1 192 ? -9.661 21.203 30.597 1.00 52.06 192 LYS A O 1
ATOM 1534 N N . GLU A 1 193 ? -10.344 19.754 32.159 1.00 56.50 193 GLU A N 1
ATOM 1535 C CA . GLU A 1 193 ? -10.192 18.566 31.311 1.00 56.50 193 GLU A CA 1
ATOM 1536 C C . GLU A 1 193 ? -11.219 18.489 30.177 1.00 56.50 193 GLU A C 1
ATOM 1538 O O . GLU A 1 193 ? -10.854 18.166 29.044 1.00 56.50 193 GLU A O 1
ATOM 1543 N N . ILE A 1 194 ? -12.488 18.799 30.444 1.00 60.78 194 ILE A N 1
ATOM 1544 C CA . ILE A 1 194 ? -13.555 18.832 29.437 1.00 60.78 194 ILE A CA 1
ATOM 1545 C C . ILE A 1 194 ? -13.267 19.942 28.427 1.00 60.78 194 ILE A C 1
ATOM 1547 O O . ILE A 1 194 ? -13.310 19.697 27.223 1.00 60.78 194 ILE A O 1
ATOM 1551 N N . ILE A 1 195 ? -12.881 21.129 28.897 1.00 59.53 195 ILE A N 1
ATOM 1552 C CA . ILE A 1 195 ? -12.465 22.268 28.079 1.00 59.53 195 ILE A CA 1
ATOM 1553 C C . ILE A 1 195 ? -11.225 21.903 27.265 1.00 59.53 195 ILE A C 1
ATOM 1555 O O . ILE A 1 195 ? -11.183 22.216 26.080 1.00 59.53 195 ILE A O 1
ATOM 1559 N N . ASN A 1 196 ? -10.237 21.210 27.833 1.00 65.81 196 ASN A N 1
ATOM 1560 C CA . ASN A 1 196 ? -9.042 20.786 27.101 1.00 65.81 196 ASN A CA 1
ATOM 1561 C C . ASN A 1 196 ? -9.358 19.706 26.058 1.00 65.81 196 ASN A C 1
ATOM 1563 O O . ASN A 1 196 ? -8.902 19.809 24.921 1.00 65.81 196 ASN A O 1
ATOM 1567 N N . LYS A 1 197 ? -10.206 18.721 26.376 1.00 63.78 197 LYS A N 1
ATOM 1568 C CA . LYS A 1 197 ? -10.703 17.729 25.405 1.00 63.78 197 LYS A CA 1
ATOM 1569 C C . LYS A 1 197 ? -11.517 18.392 24.294 1.00 63.78 197 LYS A C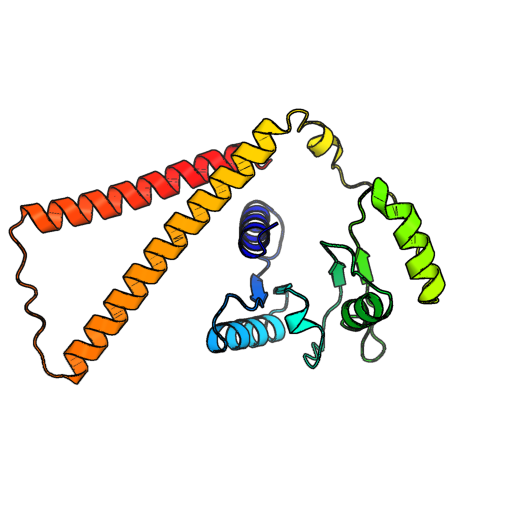 1
ATOM 1571 O O . LYS A 1 197 ? -11.374 18.021 23.130 1.00 63.78 197 LYS A O 1
ATOM 1576 N N . PHE A 1 198 ? -12.344 19.380 24.628 1.00 59.94 198 PHE A N 1
ATOM 1577 C CA . PHE A 1 198 ? -13.152 20.134 23.672 1.00 59.94 198 PHE A CA 1
ATOM 1578 C C . PHE A 1 198 ? -12.283 21.044 22.796 1.00 59.94 198 PHE A C 1
ATOM 1580 O O . PHE A 1 198 ? -12.449 21.059 21.578 1.00 59.94 198 PHE A O 1
ATOM 1587 N N . LYS A 1 199 ? -11.287 21.723 23.379 1.00 67.69 199 LYS A N 1
ATOM 1588 C CA . LYS A 1 199 ? -10.266 22.506 22.668 1.00 67.69 199 LYS A CA 1
ATOM 1589 C C . LYS A 1 199 ? -9.450 21.627 21.728 1.00 67.69 199 LYS A C 1
ATOM 1591 O O . LYS A 1 199 ? -9.301 21.999 20.571 1.00 67.69 199 LYS A O 1
ATOM 1596 N N . ASN A 1 200 ? -9.008 20.446 22.162 1.00 69.81 200 ASN A N 1
ATOM 1597 C CA . ASN A 1 200 ? -8.266 19.509 21.314 1.00 69.81 200 ASN A CA 1
ATOM 1598 C C . ASN A 1 200 ? -9.140 18.948 20.186 1.00 69.81 200 ASN A C 1
ATOM 1600 O O . ASN A 1 200 ? -8.703 18.906 19.039 1.00 69.81 200 ASN A O 1
ATOM 1604 N N . LYS A 1 201 ? -10.408 18.604 20.456 1.00 71.69 201 LYS A N 1
ATOM 1605 C CA . LYS A 1 201 ? -11.367 18.209 19.407 1.00 71.69 201 LYS A CA 1
ATOM 1606 C C . LYS A 1 201 ? -11.627 19.334 18.403 1.00 71.69 201 LYS A C 1
ATOM 1608 O O . LYS A 1 201 ? -11.656 19.073 17.202 1.00 71.69 201 LYS A O 1
ATOM 1613 N N . ASN A 1 202 ? -11.783 20.573 18.867 1.00 76.00 202 ASN A N 1
ATOM 1614 C CA . ASN A 1 202 ? -11.992 21.732 17.999 1.00 76.00 202 ASN A CA 1
ATOM 1615 C C . ASN A 1 202 ? -10.739 22.075 17.193 1.00 76.00 202 ASN A C 1
ATOM 1617 O O . ASN A 1 202 ? -10.849 22.315 15.994 1.00 76.00 202 ASN A O 1
ATOM 1621 N N . LYS A 1 203 ? -9.555 22.013 17.806 1.00 76.62 203 LYS A N 1
ATOM 1622 C CA . LYS A 1 203 ? -8.258 22.172 17.139 1.00 76.62 203 LYS A CA 1
ATOM 1623 C C . LYS A 1 203 ? -8.075 21.110 16.056 1.00 76.62 203 LYS A C 1
ATOM 1625 O O . LYS A 1 203 ? -7.751 21.446 14.922 1.00 76.62 203 LYS A O 1
ATOM 1630 N N . LEU A 1 204 ? -8.371 19.843 16.356 1.00 73.25 204 LEU A N 1
ATOM 1631 C CA . LEU A 1 204 ? -8.315 18.756 15.378 1.00 73.25 204 LEU A CA 1
ATOM 1632 C C . LEU A 1 204 ? -9.318 18.970 14.234 1.00 73.25 204 LEU A C 1
ATOM 1634 O O . LEU A 1 204 ? -8.990 18.735 13.072 1.00 73.25 204 LEU A O 1
ATOM 1638 N N . ARG A 1 205 ? -10.531 19.453 14.537 1.00 74.88 205 ARG A N 1
ATOM 1639 C CA . ARG A 1 205 ? -11.549 19.791 13.531 1.00 74.88 205 ARG A CA 1
ATOM 1640 C C . ARG A 1 205 ? -11.093 20.938 12.626 1.00 74.88 205 ARG A C 1
ATOM 1642 O O . ARG A 1 205 ? -11.232 20.826 11.413 1.00 74.88 205 ARG A O 1
ATOM 1649 N N . GLN A 1 206 ? -10.505 21.988 13.196 1.00 77.25 206 GLN A N 1
ATOM 1650 C CA . GLN A 1 206 ? -9.938 23.120 12.457 1.00 77.25 206 GLN A CA 1
ATOM 1651 C C . GLN A 1 206 ? -8.770 22.686 11.569 1.00 77.25 206 GLN A C 1
ATOM 1653 O O . GLN A 1 206 ? -8.742 23.033 10.392 1.00 77.25 206 GLN A O 1
ATOM 1658 N N . LEU A 1 207 ? -7.841 21.880 12.092 1.00 73.06 207 LEU A N 1
ATOM 1659 C CA . LEU A 1 207 ? -6.725 21.335 11.315 1.00 73.06 207 LEU A CA 1
ATOM 1660 C C . LEU A 1 207 ? -7.222 20.475 10.148 1.00 73.06 207 LEU A C 1
ATOM 1662 O O . LEU A 1 207 ? -6.759 20.647 9.027 1.00 73.06 207 LEU A O 1
ATOM 1666 N N . ARG A 1 208 ? -8.220 19.612 10.370 1.00 70.75 208 ARG A N 1
ATOM 1667 C CA . ARG A 1 208 ? -8.844 18.820 9.296 1.00 70.75 208 ARG A CA 1
ATOM 1668 C C . ARG A 1 208 ? -9.534 19.693 8.249 1.00 70.75 208 ARG A C 1
ATOM 1670 O O . ARG A 1 208 ? -9.435 19.400 7.063 1.00 70.75 208 ARG A O 1
ATOM 1677 N N . GLN A 1 209 ? -10.210 20.757 8.675 1.00 76.06 209 GLN A N 1
ATOM 1678 C CA . GLN A 1 209 ? -10.880 21.689 7.771 1.00 76.06 209 GLN A CA 1
ATOM 1679 C C . GLN A 1 209 ? -9.870 22.465 6.919 1.00 76.06 209 GLN A C 1
ATOM 1681 O O . GLN A 1 209 ? -10.061 22.568 5.715 1.00 76.06 209 GLN A O 1
ATOM 1686 N N . MET A 1 210 ? -8.766 22.927 7.515 1.00 73.56 210 MET A N 1
ATOM 1687 C CA . MET A 1 210 ? -7.663 23.549 6.778 1.00 73.56 210 MET A CA 1
ATOM 1688 C C . MET A 1 210 ? -7.034 22.575 5.778 1.00 73.56 210 MET A C 1
ATOM 1690 O O . MET A 1 210 ? -6.767 22.964 4.648 1.00 73.56 210 MET A O 1
ATOM 1694 N N . LEU A 1 211 ? -6.848 21.306 6.156 1.00 68.50 211 LEU A N 1
ATOM 1695 C CA . LEU A 1 211 ? -6.283 20.275 5.278 1.00 68.50 211 LEU A CA 1
ATOM 1696 C C . LEU A 1 211 ? -7.195 20.016 4.073 1.00 68.50 211 LEU A C 1
ATOM 1698 O O . LEU A 1 211 ? -6.723 19.922 2.944 1.00 68.50 211 LEU A O 1
ATOM 1702 N N . ALA A 1 212 ? -8.509 19.974 4.304 1.00 66.19 212 ALA A N 1
ATOM 1703 C CA . ALA A 1 212 ? -9.510 19.754 3.267 1.00 66.19 212 ALA A CA 1
ATOM 1704 C C . ALA A 1 212 ? -9.579 20.875 2.216 1.00 66.19 212 ALA A C 1
ATOM 1706 O O . ALA A 1 212 ? -10.051 20.602 1.114 1.00 66.19 212 ALA A O 1
ATOM 1707 N N . THR A 1 213 ? -9.113 22.089 2.537 1.00 70.81 213 THR A N 1
ATOM 1708 C CA . THR A 1 213 ? -9.023 23.228 1.605 1.00 70.81 213 THR A CA 1
ATOM 1709 C C . THR A 1 213 ? -7.879 23.075 0.600 1.00 70.81 213 THR A C 1
ATOM 1711 O O . THR A 1 213 ? -7.980 23.562 -0.519 1.00 70.81 213 THR A O 1
ATOM 1714 N N . PHE A 1 214 ? -6.789 22.404 0.988 1.00 60.53 214 PHE A N 1
ATOM 1715 C CA . PHE A 1 214 ? -5.611 22.196 0.132 1.00 60.53 214 PHE A CA 1
ATOM 1716 C C . PHE A 1 214 ? -5.708 20.949 -0.750 1.00 60.53 214 PHE A C 1
ATOM 1718 O O . PHE A 1 214 ? -4.907 20.780 -1.666 1.00 60.53 214 PHE A O 1
ATOM 1725 N N . VAL A 1 215 ? -6.650 20.057 -0.452 1.00 53.41 215 VAL A N 1
ATOM 1726 C CA . VAL A 1 215 ? -6.873 18.826 -1.206 1.00 53.41 215 VAL A CA 1
ATOM 1727 C C . VAL A 1 215 ? -8.104 19.037 -2.095 1.00 53.41 215 VAL A C 1
ATOM 1729 O O . VAL A 1 215 ? -9.194 19.147 -1.520 1.00 53.41 215 VAL A O 1
ATOM 1732 N N . PRO A 1 216 ? -7.957 19.126 -3.434 1.00 48.47 216 PRO A N 1
ATOM 1733 C CA . PRO A 1 216 ? -9.080 19.333 -4.353 1.00 48.47 216 PRO A CA 1
ATOM 1734 C C . PRO A 1 216 ? -10.174 18.264 -4.196 1.00 48.47 216 PRO A C 1
ATOM 1736 O O . PRO A 1 216 ? -9.855 17.110 -3.822 1.00 48.47 216 PRO A O 1
#

Organism: Eimeria tenella (NCBI:txid5802)

Foldseek 3Di:
DPLVLVLVVVQVVQVVPPDDDREAEAEQEPVDDPVSNVVSLVVQLPDPRYDYGYDCVCLPDDARPDAAEFEAADDDPALVSVCSRQVNHCPPNDHHYYHYDDDPVCVVVVVVRCVVNVHDDDPDPPPDVCVVVVVPVDPVLVVVLVVLSVVLVVLVVVVVVVVVVVVVVVVVCVVVVNPPPPPVVPPVVVCVVVVVVVVSVVVSVVSVVVSVVSPD

pLDDT: mean 72.04, std 13.06, range [41.28, 88.69]

Radius of gyration: 22.35 Å; chains: 1; bounding box: 37×46×65 Å

InterPro domains:
  IPR001650 Helicase, C-terminal domain-like [PF00271] (16-93)
  IPR001650 Helicase, C-terminal domain-like [PS51194] (1-173)
  IPR001650 Helicase, C-terminal domain-like [SM00490] (4-93)
  IPR027417 P-loop containing nucleoside triphosphate hydrolase [G3DSA:3.40.50.300] (2-213)
  IPR027417 P-loop containing nucleoside triphosphate hydrolase [SSF52540] (21-121)
  IPR050079 DEAD box RNA helicase [PTHR47959] (35-201)